Protein AF-A0A1E4RFU1-F1 (afdb_monomer_lite)

Foldseek 3Di:
DADQAAKEKEKFAQQDDDDDPDDPDPDPLCVVQPPPDDDGRDIDMFIFGPVLVVVLVVCQCVVLQFPDKDKDFPPKDWDQDPQRKIKIKTWIWIWTQHPLQKIKIWTWIKIFIAHNVRHTRYIHTHTHAIDIGHDVVSLVVLVVVCVVPPPDDPVCSVVVCCVVDSSNVCSNVSNGDPVSSSSRVVRRVVVVCVVLVVQCVVVVPPDSVVSVVVVVVVVVVVVVVVVVVVVVD

Secondary structure (DSSP, 8-state):
-EEEEEEEEEEPPPP--S---------HHHHHHSGGGPPTT---EEEEETTTHHHHHHHHHHTTTEEEEEEE-TT-EEEE-TTS-EEEEEEEEEEEEETTSEEEEEEEEEEEEE-TTS-EEEEEEEEEEEEEEE-HHHHHHHHHHHHTSTT--HHHHHHHHHHH-HHHHGGGGTT--HHHHHHHHHHHHHHHHHHHHHHHHHTT-S-HHHHHHHHHHHHHHHHHHHHHTTTT-

Radius of gyration: 22.73 Å; chains: 1; bounding box: 54×34×75 Å

InterPro domains:
  IPR060717 LIM-domain binding protein, DD and LCCD [PF01803] (1-213)

Organism: NCBI:txid984485

pLDDT: mean 81.26, std 15.2, range [37.06, 96.75]

Structure (mmCIF, N/CA/C/O backbone):
data_AF-A0A1E4RFU1-F1
#
_entry.id   AF-A0A1E4RFU1-F1
#
loop_
_atom_site.group_PDB
_atom_site.id
_atom_site.type_symbol
_atom_site.label_atom_id
_atom_site.label_alt_id
_atom_site.label_comp_id
_atom_site.label_asym_id
_atom_site.label_entity_id
_atom_site.label_seq_id
_atom_site.pdbx_PDB_ins_code
_atom_site.Cartn_x
_atom_site.Cartn_y
_atom_site.Cartn_z
_atom_site.occupancy
_atom_site.B_iso_or_equiv
_atom_site.auth_seq_id
_atom_site.auth_comp_id
_atom_site.auth_asym_id
_atom_site.auth_atom_id
_atom_site.pdbx_PDB_model_num
ATOM 1 N N . TYR A 1 1 ? -0.182 -12.133 -11.233 1.00 83.31 1 TYR A N 1
ATOM 2 C CA . TYR A 1 1 ? -0.929 -10.961 -11.737 1.00 83.31 1 TYR A CA 1
ATOM 3 C C . TYR A 1 1 ? -0.009 -9.906 -12.336 1.00 83.31 1 TYR A C 1
ATOM 5 O O . TYR A 1 1 ? -0.275 -9.462 -13.442 1.00 83.31 1 TYR A O 1
ATOM 13 N N . PHE A 1 2 ? 1.075 -9.529 -11.657 1.00 88.56 2 PHE A N 1
ATOM 14 C CA . PHE A 1 2 ? 2.089 -8.612 -12.189 1.00 88.56 2 PHE A CA 1
ATOM 15 C C . PHE A 1 2 ? 3.004 -9.275 -13.226 1.00 88.56 2 PHE A C 1
ATOM 17 O O . PHE A 1 2 ? 3.327 -10.459 -13.091 1.00 88.56 2 PHE A O 1
ATOM 24 N N . ILE A 1 3 ? 3.434 -8.519 -14.239 1.00 92.06 3 ILE A N 1
ATOM 25 C CA . ILE A 1 3 ? 4.556 -8.923 -15.100 1.00 92.06 3 ILE A CA 1
ATOM 26 C C . ILE A 1 3 ? 5.896 -8.709 -14.368 1.00 92.06 3 ILE A C 1
ATOM 28 O O . ILE A 1 3 ? 5.969 -7.873 -13.469 1.00 92.06 3 ILE A O 1
ATOM 32 N N . PRO A 1 4 ? 6.988 -9.407 -14.734 1.00 87.50 4 PRO A N 1
ATOM 33 C CA . PRO A 1 4 ? 8.280 -9.252 -14.055 1.00 87.50 4 PRO A CA 1
ATOM 34 C C . PRO A 1 4 ? 8.841 -7.825 -14.090 1.00 87.50 4 PRO A C 1
ATOM 36 O O . PRO A 1 4 ? 9.510 -7.402 -13.152 1.00 87.50 4 PRO A O 1
ATOM 39 N N . THR A 1 5 ? 8.536 -7.065 -15.137 1.00 88.56 5 THR A N 1
ATOM 40 C CA . THR A 1 5 ? 8.954 -5.668 -15.306 1.00 88.56 5 THR A CA 1
ATOM 41 C C . THR A 1 5 ? 7.960 -4.667 -14.722 1.00 88.56 5 THR A C 1
ATOM 43 O O . THR A 1 5 ? 8.117 -3.469 -14.938 1.00 88.56 5 THR A O 1
ATOM 46 N N . SER A 1 6 ? 6.933 -5.126 -13.997 1.00 91.81 6 SER A N 1
ATOM 47 C CA . SER A 1 6 ? 5.869 -4.238 -13.552 1.00 91.81 6 SER A CA 1
ATOM 48 C C . SER A 1 6 ? 6.353 -3.242 -12.513 1.00 91.81 6 SER A C 1
ATOM 50 O O . SER A 1 6 ? 7.107 -3.609 -11.601 1.00 91.81 6 SER A O 1
ATOM 52 N N . ILE A 1 7 ? 5.800 -2.039 -12.577 1.00 92.12 7 ILE A N 1
ATOM 53 C CA . ILE A 1 7 ? 6.075 -0.976 -11.617 1.00 92.12 7 ILE A CA 1
ATOM 54 C C . ILE A 1 7 ? 4.784 -0.636 -10.874 1.00 92.12 7 ILE A C 1
ATOM 56 O O . ILE A 1 7 ? 3.735 -0.419 -11.484 1.00 92.12 7 ILE A O 1
ATOM 60 N N . LEU A 1 8 ? 4.871 -0.596 -9.549 1.00 94.38 8 LEU A N 1
ATOM 61 C CA . LEU A 1 8 ? 3.816 -0.133 -8.662 1.00 94.38 8 LEU A CA 1
ATOM 62 C C . LEU A 1 8 ? 4.241 1.195 -8.047 1.00 94.38 8 LEU A C 1
ATOM 64 O O . LEU A 1 8 ? 5.224 1.256 -7.317 1.00 94.38 8 LEU A O 1
ATOM 68 N N . ARG A 1 9 ? 3.487 2.253 -8.320 1.00 94.56 9 ARG A N 1
ATOM 69 C CA . ARG A 1 9 ? 3.648 3.556 -7.680 1.00 94.56 9 ARG A CA 1
ATOM 70 C C . ARG A 1 9 ? 2.584 3.706 -6.606 1.00 94.56 9 ARG A C 1
ATOM 72 O O . ARG A 1 9 ? 1.413 3.398 -6.826 1.00 94.56 9 ARG A O 1
ATOM 79 N N . PHE A 1 10 ? 3.008 4.142 -5.430 1.00 92.88 10 PHE A N 1
ATOM 80 C CA . PHE A 1 10 ? 2.129 4.356 -4.293 1.00 92.88 10 PHE A CA 1
ATOM 81 C C . PHE A 1 10 ? 2.399 5.734 -3.706 1.00 92.88 10 PHE A C 1
ATOM 83 O O . PHE A 1 10 ? 3.498 6.004 -3.228 1.00 92.88 10 PHE A O 1
ATOM 90 N N . THR A 1 11 ? 1.394 6.599 -3.734 1.00 92.62 11 THR A N 1
ATOM 91 C CA . THR A 1 11 ? 1.451 7.928 -3.133 1.00 92.62 11 THR A CA 1
ATOM 92 C C . THR A 1 11 ? 0.623 7.940 -1.859 1.00 92.62 11 THR A C 1
ATOM 94 O O . THR A 1 11 ? -0.567 7.631 -1.894 1.00 92.62 11 THR A O 1
ATOM 97 N N . THR A 1 12 ? 1.245 8.285 -0.733 1.00 90.56 12 THR A N 1
ATOM 98 C CA . THR A 1 12 ? 0.584 8.345 0.575 1.00 90.56 12 THR A CA 1
ATOM 99 C C . THR A 1 12 ? -0.362 9.536 0.666 1.00 90.56 12 THR A C 1
ATOM 101 O O . THR A 1 12 ? -0.123 10.582 0.060 1.00 90.56 12 THR A O 1
ATOM 104 N N . ALA A 1 13 ? -1.414 9.400 1.476 1.00 86.44 13 ALA A N 1
ATOM 105 C CA . ALA A 1 13 ? -2.286 10.523 1.791 1.00 86.44 13 ALA A CA 1
ATOM 106 C C . ALA A 1 13 ? -1.493 11.626 2.525 1.00 86.44 13 ALA A C 1
ATOM 108 O O . ALA A 1 13 ? -0.538 11.318 3.243 1.00 86.44 13 ALA A O 1
ATOM 109 N N . PRO A 1 14 ? -1.861 12.906 2.370 1.00 81.19 14 PRO A N 1
ATOM 110 C CA . PRO A 1 14 ? -1.292 13.968 3.186 1.00 81.19 14 PRO A CA 1
ATOM 111 C C . PRO A 1 14 ? -1.657 13.720 4.654 1.00 81.19 14 PRO A C 1
ATOM 113 O O . PRO A 1 14 ? -2.830 13.550 4.996 1.00 81.19 14 PRO A O 1
ATOM 116 N N . SER A 1 15 ? -0.658 13.677 5.534 1.00 69.62 15 SER A N 1
ATOM 117 C CA . SER A 1 15 ? -0.893 13.512 6.966 1.00 69.62 15 SER A CA 1
ATOM 118 C C . SER A 1 15 ? -1.489 14.798 7.543 1.00 69.62 15 SER A C 1
ATOM 120 O O . SER A 1 15 ? -0.875 15.865 7.503 1.00 69.62 15 SER A O 1
ATOM 122 N N . SER A 1 16 ? -2.705 14.708 8.086 1.00 58.25 16 SER A N 1
ATOM 123 C CA . SER A 1 16 ? -3.289 15.777 8.893 1.00 58.25 16 SER A CA 1
ATOM 124 C C . SER A 1 16 ? -2.522 15.844 10.211 1.00 58.25 16 SER A C 1
ATOM 126 O O . SER A 1 16 ? -2.589 14.929 11.031 1.00 58.25 16 SER A O 1
ATOM 128 N N . SER A 1 17 ? -1.762 16.911 10.393 1.00 49.75 17 SER A N 1
ATOM 129 C CA . SER A 1 17 ? -0.974 17.211 11.581 1.00 49.75 17 SER A CA 1
ATOM 130 C C . SER A 1 17 ? -1.826 17.351 12.838 1.00 49.75 17 SER A C 1
ATOM 132 O O . SER A 1 17 ? -2.201 18.463 13.198 1.00 49.75 17 SER A O 1
ATOM 134 N N . GLN A 1 18 ? -2.083 16.252 13.543 1.00 44.88 18 GLN A N 1
ATOM 135 C CA . GLN A 1 18 ? -2.330 16.286 14.982 1.00 44.88 18 GLN A CA 1
ATOM 136 C C . GLN A 1 18 ? -1.580 15.120 15.638 1.00 44.88 18 GLN A C 1
ATOM 138 O O . GLN A 1 18 ? -1.929 13.961 15.467 1.00 44.88 18 GLN A O 1
ATOM 143 N N . GLN A 1 19 ? -0.525 15.496 16.369 1.00 44.16 19 GLN A N 1
ATOM 144 C CA . GLN A 1 19 ? 0.270 14.694 17.308 1.00 44.16 19 GLN A CA 1
ATOM 145 C C . GLN A 1 19 ? 1.238 13.665 16.698 1.00 44.16 19 GLN A C 1
ATOM 147 O O . GLN A 1 19 ? 0.997 12.464 16.653 1.00 44.16 19 GLN A O 1
ATOM 152 N N . GLN A 1 20 ? 2.430 14.158 16.344 1.00 40.94 20 GLN A N 1
ATOM 153 C CA . GLN A 1 20 ? 3.657 13.366 16.438 1.00 40.94 20 GLN A CA 1
ATOM 154 C C . GLN A 1 20 ? 3.879 13.001 17.915 1.00 40.94 20 GLN A C 1
ATOM 156 O O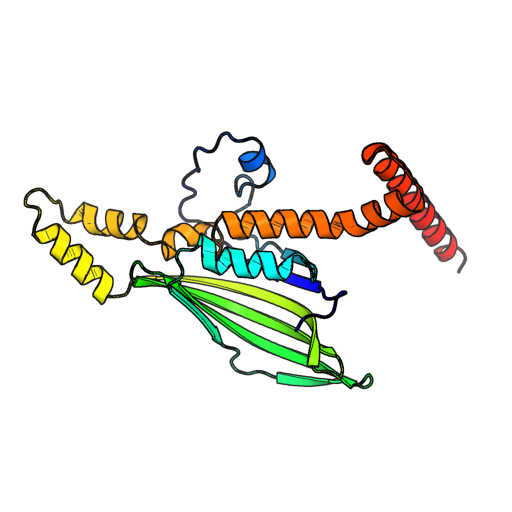 . GLN A 1 20 ? 4.444 13.785 18.672 1.00 40.94 20 GLN A O 1
ATOM 161 N N . GLN A 1 21 ? 3.444 11.819 18.345 1.00 41.16 21 GLN A N 1
ATOM 162 C CA . GLN A 1 21 ? 4.144 11.165 19.446 1.00 41.16 21 GLN A CA 1
ATOM 163 C C . GLN A 1 21 ? 5.441 10.609 18.857 1.00 41.16 21 GLN A C 1
ATOM 165 O O . GLN A 1 21 ? 5.407 9.752 17.976 1.00 41.16 21 GLN A O 1
ATOM 170 N N . GLN A 1 22 ? 6.578 11.165 19.284 1.00 37.06 22 GLN A N 1
ATOM 171 C CA . GLN A 1 22 ? 7.904 10.632 18.976 1.00 37.06 22 GLN A CA 1
ATOM 172 C C . GLN A 1 22 ? 7.954 9.153 19.385 1.00 37.06 22 GLN A C 1
ATOM 174 O O . GLN A 1 22 ? 7.821 8.861 20.578 1.00 37.06 22 GLN A O 1
ATOM 179 N N . PRO A 1 23 ? 8.188 8.210 18.456 1.00 41.56 23 PRO A N 1
ATOM 180 C CA . PRO A 1 23 ? 8.658 6.895 18.846 1.00 41.56 23 PRO A CA 1
ATOM 181 C C . PRO A 1 23 ? 10.059 7.088 19.435 1.00 41.56 23 PRO A C 1
ATOM 183 O O . PRO A 1 23 ? 10.947 7.615 18.763 1.00 41.56 23 PRO A O 1
ATOM 186 N N . LYS A 1 24 ? 10.259 6.696 20.697 1.00 40.91 24 LYS A N 1
ATOM 187 C CA . LYS A 1 24 ? 11.583 6.594 21.332 1.00 40.91 24 LYS A CA 1
ATOM 188 C C . LYS A 1 24 ? 12.343 5.386 20.769 1.00 40.91 24 LYS A C 1
ATOM 190 O O . LYS A 1 24 ? 12.664 4.466 21.510 1.00 40.91 24 LYS A O 1
ATOM 195 N N . ASP A 1 25 ? 12.583 5.366 19.464 1.00 42.75 25 ASP A N 1
ATOM 196 C CA . ASP A 1 25 ? 13.430 4.361 18.826 1.00 42.75 25 ASP A CA 1
ATOM 197 C C . ASP A 1 25 ? 14.733 5.032 18.379 1.00 42.75 25 ASP A C 1
ATOM 199 O O . ASP A 1 25 ? 14.863 5.502 17.250 1.00 42.75 25 ASP A O 1
ATOM 203 N N . ASP A 1 26 ? 15.732 5.033 19.269 1.00 42.34 26 ASP A N 1
ATOM 204 C CA . ASP A 1 26 ? 17.114 5.489 19.015 1.00 42.34 26 ASP A CA 1
ATOM 205 C C . ASP A 1 26 ? 17.904 4.528 18.097 1.00 42.34 26 ASP A C 1
ATOM 207 O O . ASP A 1 26 ? 19.134 4.556 18.023 1.00 42.34 26 ASP A O 1
ATOM 211 N N . SER A 1 27 ? 17.216 3.632 17.383 1.00 55.47 27 SER A N 1
ATOM 212 C CA . SER A 1 27 ? 17.867 2.725 16.445 1.00 55.47 27 SER A CA 1
ATOM 213 C C . SER A 1 27 ? 18.296 3.487 15.186 1.00 55.47 27 SER A C 1
ATOM 215 O O . SER A 1 27 ? 17.513 4.218 14.581 1.00 55.47 27 SER A O 1
ATOM 217 N N . PHE A 1 28 ? 19.542 3.286 14.746 1.00 47.16 28 PHE A N 1
ATOM 218 C CA . PHE A 1 28 ? 20.107 3.904 13.535 1.00 47.16 28 PHE A CA 1
ATOM 219 C C . PHE A 1 28 ? 19.200 3.727 12.298 1.00 47.16 28 PHE A C 1
ATOM 221 O O . PHE A 1 28 ? 18.994 4.656 11.521 1.00 47.16 28 PHE A O 1
ATOM 228 N N . LEU A 1 29 ? 18.566 2.556 12.160 1.00 46.72 29 LEU A N 1
ATOM 229 C CA . LEU A 1 29 ? 17.585 2.286 11.102 1.00 46.72 29 LEU A CA 1
ATOM 230 C C . LEU A 1 29 ? 16.293 3.108 11.259 1.00 46.72 29 LEU A C 1
ATOM 232 O O . LEU A 1 29 ? 15.726 3.537 10.256 1.00 46.72 29 LEU A O 1
ATOM 236 N N . GLY A 1 30 ? 15.848 3.362 12.492 1.00 46.81 30 GLY A N 1
ATOM 237 C CA . GLY A 1 30 ? 14.723 4.244 12.803 1.00 46.81 30 GLY A CA 1
ATOM 238 C C . GLY A 1 30 ? 14.991 5.710 12.459 1.00 46.81 30 GLY A C 1
ATOM 239 O O . GLY A 1 30 ? 14.070 6.405 12.053 1.00 46.81 30 GLY A O 1
ATOM 240 N N . GLN A 1 31 ? 16.239 6.182 12.512 1.00 47.53 31 GLN A N 1
ATOM 241 C CA . GLN A 1 31 ? 16.589 7.549 12.097 1.00 47.53 31 GLN A CA 1
ATOM 242 C C . GLN A 1 31 ? 16.734 7.708 10.575 1.00 47.53 31 GLN A C 1
ATOM 244 O O . GLN A 1 31 ? 16.347 8.742 10.033 1.00 47.53 31 GLN A O 1
ATOM 249 N N . CYS A 1 32 ? 17.245 6.694 9.867 1.00 41.59 32 CYS A N 1
ATOM 250 C CA . CYS A 1 32 ? 17.408 6.754 8.407 1.00 41.59 32 CYS A CA 1
ATOM 251 C C . CYS A 1 32 ? 16.089 6.573 7.636 1.00 41.59 32 CYS A C 1
ATOM 253 O O . CYS A 1 32 ? 15.912 7.161 6.571 1.00 41.59 32 CYS A O 1
ATOM 255 N N . PHE A 1 33 ? 15.173 5.758 8.168 1.00 48.78 33 PHE A N 1
ATOM 256 C CA . PHE A 1 33 ? 13.905 5.389 7.522 1.00 48.78 33 PHE A CA 1
ATOM 257 C C . PHE A 1 33 ? 12.668 5.910 8.280 1.00 48.78 33 PHE A C 1
ATOM 259 O O . PHE A 1 33 ? 11.534 5.808 7.812 1.00 48.78 33 PHE A O 1
ATOM 266 N N . GLY A 1 34 ? 12.854 6.501 9.459 1.00 46.44 34 GLY A N 1
ATOM 267 C CA . GLY A 1 34 ? 11.754 7.019 10.264 1.00 46.44 34 GLY A CA 1
ATOM 268 C C . GLY A 1 34 ? 11.062 8.230 9.653 1.00 46.44 34 GLY A C 1
ATOM 269 O O . GLY A 1 34 ? 11.637 9.039 8.924 1.00 46.44 34 GLY A O 1
ATOM 270 N N . ASN A 1 35 ? 9.804 8.402 10.046 1.00 51.31 35 ASN A N 1
ATOM 271 C CA . ASN A 1 35 ? 8.953 9.554 9.737 1.00 51.31 35 ASN A CA 1
ATOM 272 C C . ASN A 1 35 ? 9.426 10.883 10.384 1.00 51.31 35 ASN A C 1
ATOM 274 O O . ASN A 1 35 ? 8.675 11.855 10.408 1.00 51.31 35 ASN A O 1
ATOM 278 N N . ALA A 1 36 ? 10.654 10.954 10.909 1.00 45.81 36 ALA A N 1
ATOM 279 C CA . ALA A 1 36 ? 11.125 12.026 11.789 1.00 45.81 36 ALA A CA 1
ATOM 280 C C . ALA A 1 36 ? 11.354 13.392 11.104 1.00 45.81 36 ALA A C 1
ATOM 282 O O . ALA A 1 36 ? 11.485 14.389 11.801 1.00 45.81 36 ALA A O 1
ATOM 283 N N . ASN A 1 37 ? 11.362 13.471 9.766 1.00 47.28 37 ASN A N 1
ATOM 284 C CA . ASN A 1 37 ? 11.702 14.701 9.026 1.00 47.28 37 ASN A CA 1
ATOM 285 C C . ASN A 1 37 ? 10.660 15.126 7.970 1.00 47.28 37 ASN A C 1
ATOM 287 O O . ASN A 1 37 ? 11.010 15.770 6.981 1.00 47.28 37 ASN A O 1
ATOM 291 N N . ILE A 1 38 ? 9.384 14.745 8.106 1.00 55.62 38 ILE A N 1
ATOM 292 C CA . ILE A 1 38 ? 8.361 15.107 7.103 1.00 55.62 38 ILE A CA 1
ATOM 293 C C . ILE A 1 38 ? 7.651 16.403 7.503 1.00 55.62 38 ILE A C 1
ATOM 295 O O . ILE A 1 38 ? 7.057 16.441 8.583 1.00 55.62 38 ILE A O 1
ATOM 299 N N . PRO A 1 39 ? 7.630 17.434 6.636 1.00 56.88 39 PRO A N 1
ATOM 300 C CA . PRO A 1 39 ? 6.721 18.553 6.809 1.00 56.88 39 PRO A CA 1
ATOM 301 C C . PRO A 1 39 ? 5.270 18.041 6.810 1.00 56.88 39 PRO A C 1
ATOM 303 O O . PRO A 1 39 ? 4.904 17.236 5.945 1.00 56.88 39 PRO A O 1
ATOM 306 N N . PRO A 1 40 ? 4.435 18.477 7.76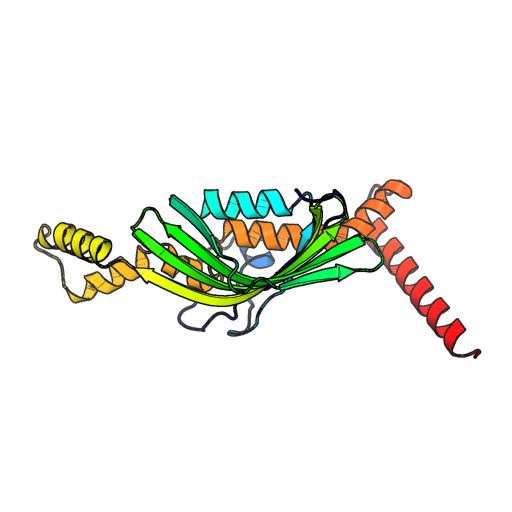1 1.00 59.62 40 PRO A N 1
ATOM 307 C CA . PRO A 1 40 ? 3.036 18.077 7.805 1.00 59.62 40 PRO A CA 1
ATOM 308 C C . PRO A 1 40 ? 2.304 18.456 6.509 1.00 59.62 40 PRO A C 1
ATOM 310 O O . PRO A 1 40 ? 2.515 19.536 5.962 1.00 59.62 40 PRO A O 1
ATOM 313 N N . GLY A 1 41 ? 1.443 17.560 6.016 1.00 64.44 41 GLY A N 1
ATOM 314 C CA . GLY A 1 41 ? 0.627 17.793 4.820 1.00 64.44 41 GLY A CA 1
ATOM 315 C C . GLY A 1 41 ? 1.274 17.450 3.471 1.00 64.44 41 GLY A C 1
ATOM 316 O O . GLY A 1 41 ? 0.632 17.648 2.442 1.00 64.44 41 GLY A O 1
ATOM 317 N N . VAL A 1 42 ? 2.496 16.906 3.437 1.00 75.00 42 VAL A N 1
ATOM 318 C CA . VAL A 1 42 ? 3.156 16.513 2.176 1.00 75.00 42 VAL A CA 1
ATOM 319 C C . VAL A 1 42 ? 2.925 15.030 1.868 1.00 75.00 42 VAL A C 1
ATOM 321 O O . VAL A 1 42 ? 3.292 14.155 2.652 1.00 75.00 42 VAL A O 1
ATOM 324 N N . SER A 1 43 ? 2.348 14.735 0.701 1.00 80.88 43 SER A N 1
ATOM 325 C CA . SER A 1 43 ? 2.230 13.372 0.163 1.00 80.88 43 SER A CA 1
ATOM 326 C C . SER A 1 43 ? 3.576 12.870 -0.366 1.00 80.88 43 SER A C 1
ATOM 328 O O . SER A 1 43 ? 4.263 13.599 -1.085 1.00 80.88 43 SER A O 1
ATOM 330 N N . ARG A 1 44 ? 3.941 11.616 -0.073 1.00 83.94 44 ARG A N 1
ATOM 331 C CA . ARG A 1 44 ? 5.153 10.973 -0.605 1.00 83.94 44 ARG A CA 1
ATOM 332 C C . ARG A 1 44 ? 4.791 9.924 -1.633 1.00 83.94 44 ARG A C 1
ATOM 334 O O . ARG A 1 44 ? 3.875 9.144 -1.399 1.00 83.94 44 ARG A O 1
ATOM 341 N N . GLN A 1 45 ? 5.537 9.888 -2.729 1.00 89.75 45 GLN A N 1
ATOM 342 C CA . GLN A 1 45 ? 5.422 8.855 -3.747 1.00 89.75 45 GLN A CA 1
ATOM 343 C C . GLN A 1 45 ? 6.563 7.852 -3.598 1.00 89.75 45 GLN A C 1
ATOM 345 O O . GLN A 1 45 ? 7.714 8.250 -3.447 1.00 89.75 45 GLN A O 1
ATOM 350 N N . PHE A 1 46 ? 6.226 6.571 -3.669 1.00 91.88 46 PHE A N 1
ATOM 351 C CA . PHE A 1 46 ? 7.155 5.452 -3.596 1.00 91.88 46 PHE A CA 1
ATOM 352 C C . PHE A 1 46 ? 7.006 4.570 -4.828 1.00 91.88 46 PHE A C 1
ATOM 354 O O . PHE A 1 46 ? 5.890 4.375 -5.321 1.00 91.88 46 PHE A O 1
ATOM 361 N N . GLU A 1 47 ? 8.116 4.009 -5.298 1.00 92.19 47 GLU A N 1
ATOM 362 C CA . GLU A 1 47 ? 8.150 3.106 -6.438 1.00 92.19 47 GLU A CA 1
ATOM 363 C C . GLU A 1 47 ? 8.601 1.694 -6.047 1.00 92.19 47 GLU A C 1
ATOM 365 O O . GLU A 1 47 ? 9.742 1.414 -5.680 1.00 92.19 47 GLU A O 1
ATOM 370 N N . LEU A 1 48 ? 7.687 0.745 -6.191 1.00 91.12 48 LEU A N 1
ATOM 371 C CA . LEU A 1 48 ? 7.911 -0.665 -5.939 1.00 91.12 48 LEU A CA 1
ATOM 372 C C . LEU A 1 48 ? 7.972 -1.436 -7.252 1.00 91.12 48 LEU A C 1
ATOM 374 O O . LEU A 1 48 ? 7.297 -1.133 -8.232 1.00 91.12 48 LEU A O 1
ATOM 378 N N . SER A 1 49 ? 8.772 -2.491 -7.246 1.00 90.56 49 SER A N 1
ATOM 379 C CA . SER A 1 49 ? 8.868 -3.421 -8.366 1.00 90.56 49 SER A CA 1
ATOM 380 C C . SER A 1 49 ? 8.009 -4.649 -8.154 1.00 90.56 49 SER A C 1
ATOM 382 O O . SER A 1 49 ? 7.580 -4.935 -7.037 1.00 90.56 49 SER A O 1
ATOM 384 N N . SER A 1 50 ? 7.828 -5.423 -9.221 1.00 88.50 50 SER A N 1
ATOM 385 C CA . SER A 1 50 ? 7.148 -6.722 -9.204 1.00 88.50 50 SER A CA 1
ATOM 386 C C . SER A 1 50 ? 7.613 -7.663 -8.078 1.00 88.50 50 SER A C 1
ATOM 388 O O . SER A 1 50 ? 6.809 -8.439 -7.564 1.00 88.50 50 SER A O 1
ATOM 390 N N . SER A 1 51 ? 8.883 -7.587 -7.658 1.00 86.12 51 SER A N 1
ATOM 391 C CA . SER A 1 51 ? 9.456 -8.432 -6.602 1.00 86.12 51 SER A CA 1
ATOM 392 C C . SER A 1 51 ? 9.247 -7.880 -5.188 1.00 86.12 51 SER A C 1
ATOM 394 O O . SER A 1 51 ? 9.145 -8.654 -4.233 1.00 86.12 51 SER A O 1
ATOM 396 N N . THR A 1 52 ? 9.160 -6.555 -5.029 1.00 88.12 52 THR A N 1
ATOM 397 C CA . THR A 1 52 ? 8.997 -5.889 -3.725 1.00 88.12 52 THR A CA 1
ATOM 398 C C . THR A 1 52 ? 7.533 -5.607 -3.388 1.00 88.12 52 THR A C 1
ATOM 400 O O . THR A 1 52 ? 7.157 -5.670 -2.218 1.00 88.12 52 THR A O 1
ATOM 403 N N . ALA A 1 53 ? 6.679 -5.389 -4.391 1.00 88.50 53 ALA A N 1
ATOM 404 C CA . ALA A 1 53 ? 5.255 -5.113 -4.211 1.00 88.50 53 ALA A CA 1
ATOM 405 C C . ALA A 1 53 ? 4.496 -6.224 -3.449 1.00 88.50 53 ALA A C 1
ATOM 407 O O . ALA A 1 53 ? 3.757 -5.893 -2.522 1.00 88.50 53 ALA A O 1
ATOM 408 N N . PRO A 1 54 ? 4.696 -7.534 -3.715 1.00 88.81 54 PRO A N 1
ATOM 409 C CA . PRO A 1 54 ? 4.037 -8.587 -2.938 1.00 88.81 54 PRO A CA 1
ATOM 410 C C . PRO A 1 54 ? 4.417 -8.563 -1.455 1.00 88.81 54 PRO A C 1
ATOM 412 O O . PRO A 1 54 ? 3.562 -8.771 -0.597 1.00 88.81 54 PRO A O 1
ATOM 415 N N . ARG A 1 55 ? 5.688 -8.266 -1.142 1.00 88.75 55 ARG A N 1
ATOM 416 C CA . ARG A 1 55 ? 6.169 -8.156 0.246 1.00 88.75 55 ARG A CA 1
ATOM 417 C C . ARG A 1 55 ? 5.531 -6.974 0.965 1.00 88.75 55 ARG A C 1
ATOM 419 O O . ARG A 1 55 ? 5.207 -7.091 2.141 1.00 88.75 55 ARG A O 1
ATOM 426 N N . PHE A 1 56 ? 5.328 -5.868 0.255 1.00 89.56 56 PHE A N 1
ATOM 427 C CA . PHE A 1 56 ? 4.599 -4.715 0.771 1.00 89.56 56 PHE A CA 1
ATOM 428 C C . PHE A 1 56 ? 3.136 -5.058 1.090 1.00 89.56 56 PHE A C 1
ATOM 430 O O . PHE A 1 56 ? 2.681 -4.820 2.203 1.00 89.56 56 PHE A O 1
ATOM 437 N N . PHE A 1 57 ? 2.400 -5.689 0.172 1.00 88.12 57 PHE A N 1
ATOM 438 C CA . PHE A 1 57 ? 1.012 -6.076 0.459 1.00 88.12 57 PHE A CA 1
ATOM 439 C C . PHE A 1 57 ? 0.910 -7.076 1.612 1.00 88.12 57 PHE A C 1
ATOM 441 O O . PHE A 1 57 ? 0.026 -6.960 2.461 1.00 88.12 57 PHE A O 1
ATOM 448 N N . LEU A 1 58 ? 1.838 -8.031 1.671 1.00 88.75 58 LEU A N 1
ATOM 449 C CA . LEU A 1 58 ? 1.902 -8.994 2.761 1.00 88.75 58 LEU A CA 1
ATOM 450 C C . LEU A 1 58 ? 2.162 -8.307 4.107 1.00 88.75 58 LEU A C 1
ATOM 452 O O . LEU A 1 58 ? 1.501 -8.636 5.091 1.00 88.75 58 LEU A O 1
ATOM 456 N N . SER A 1 59 ? 3.081 -7.339 4.162 1.00 87.75 59 SER A N 1
ATOM 457 C CA . SER A 1 59 ? 3.364 -6.611 5.400 1.00 87.75 59 SER A CA 1
ATOM 458 C C . SER A 1 59 ? 2.164 -5.781 5.857 1.00 87.75 59 SER A C 1
ATOM 460 O O . SER A 1 59 ? 1.893 -5.753 7.053 1.00 87.75 59 SER A O 1
ATOM 462 N N . CYS A 1 60 ? 1.395 -5.184 4.936 1.00 85.38 60 CYS A N 1
ATOM 463 C CA . CYS A 1 60 ? 0.158 -4.465 5.270 1.00 85.38 60 CYS A CA 1
ATOM 464 C C . CYS A 1 60 ? -0.864 -5.349 5.999 1.00 85.38 60 CYS A C 1
ATOM 466 O O . CYS A 1 60 ? -1.544 -4.878 6.906 1.00 85.38 60 CYS A O 1
ATOM 468 N N . VAL A 1 61 ? -0.957 -6.632 5.634 1.00 84.50 61 VAL A N 1
ATOM 469 C CA . VAL A 1 61 ? -1.887 -7.575 6.275 1.00 84.50 61 VAL A CA 1
ATOM 470 C C . VAL A 1 61 ? -1.310 -8.134 7.577 1.00 84.50 61 VAL A C 1
ATOM 472 O O . VAL A 1 61 ? -1.997 -8.141 8.597 1.00 84.50 61 VAL A O 1
ATOM 475 N N . LEU A 1 62 ? -0.051 -8.585 7.563 1.00 83.88 62 LEU A N 1
ATOM 476 C CA . LEU A 1 62 ? 0.563 -9.261 8.711 1.00 83.88 62 LEU A CA 1
ATOM 477 C C . LEU A 1 62 ? 0.894 -8.310 9.862 1.00 83.88 62 LEU A C 1
ATOM 479 O O . LEU A 1 62 ? 0.659 -8.651 11.019 1.00 83.88 62 LEU A O 1
ATOM 483 N N . ALA A 1 63 ? 1.449 -7.134 9.566 1.00 73.06 63 ALA A N 1
ATOM 484 C CA . ALA A 1 63 ? 1.918 -6.217 10.600 1.00 73.06 63 ALA A CA 1
ATOM 485 C C . ALA A 1 63 ? 0.778 -5.409 11.230 1.00 73.06 63 ALA A C 1
ATOM 487 O O . ALA A 1 63 ? 0.871 -5.006 12.384 1.00 73.06 63 ALA A O 1
ATOM 488 N N . GLY A 1 64 ? -0.303 -5.178 10.483 1.00 67.56 64 GLY A N 1
ATOM 489 C CA . GLY A 1 64 ? -1.379 -4.287 10.899 1.00 67.56 64 GLY A CA 1
ATOM 490 C C . GLY A 1 64 ? -2.440 -4.9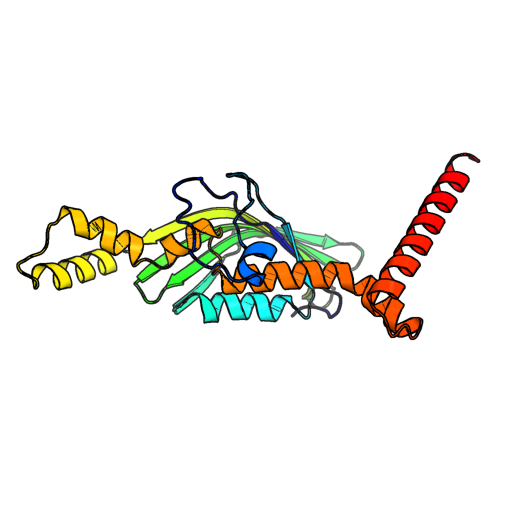10 11.800 1.00 67.56 64 GLY A C 1
ATOM 491 O O . GLY A 1 64 ? -3.440 -4.253 12.004 1.00 67.56 64 GLY A O 1
ATOM 492 N N . ASN A 1 65 ? -2.308 -6.154 12.282 1.00 83.19 65 ASN A N 1
ATOM 493 C CA . ASN A 1 65 ? -3.383 -6.845 13.022 1.00 83.19 65 ASN A CA 1
ATOM 494 C C . ASN A 1 65 ? -4.752 -6.792 12.295 1.00 83.19 65 ASN A C 1
ATOM 496 O O . ASN A 1 65 ? -5.825 -6.699 12.899 1.00 83.19 65 ASN A O 1
ATOM 500 N N . VAL A 1 66 ? -4.703 -6.830 10.962 1.00 89.19 66 VAL A N 1
ATOM 501 C CA . VAL A 1 66 ? -5.864 -6.662 10.090 1.00 89.19 66 VAL A CA 1
ATOM 502 C C . VAL A 1 66 ? -6.646 -7.973 10.062 1.00 89.19 66 VAL A C 1
ATOM 504 O O . VAL A 1 66 ? -6.111 -9.021 9.710 1.00 89.19 66 VAL A O 1
ATOM 507 N N . ALA A 1 67 ? -7.925 -7.923 10.425 1.00 89.69 67 ALA A N 1
ATOM 508 C CA . ALA A 1 67 ? -8.844 -9.051 10.317 1.00 89.69 67 ALA A CA 1
ATOM 509 C C . ALA A 1 67 ? -9.366 -9.216 8.884 1.00 89.69 67 ALA A C 1
ATOM 511 O O . ALA A 1 67 ? -9.508 -10.333 8.390 1.00 89.69 67 ALA A O 1
ATOM 512 N N . LYS A 1 68 ? -9.661 -8.098 8.209 1.00 91.00 68 LYS A N 1
ATOM 513 C CA . LYS A 1 68 ? -10.210 -8.095 6.849 1.00 91.00 68 LYS A CA 1
ATOM 514 C C . LYS A 1 68 ? -9.758 -6.864 6.076 1.00 91.00 68 LYS A C 1
ATOM 516 O O . LYS A 1 68 ? -9.980 -5.737 6.517 1.00 91.00 68 LYS A O 1
ATOM 521 N N . PHE A 1 69 ? -9.203 -7.089 4.891 1.00 90.75 69 PHE A N 1
ATOM 522 C CA . PHE A 1 69 ? -8.846 -6.047 3.932 1.00 90.75 69 PHE A CA 1
ATOM 523 C C . PHE A 1 69 ? -9.788 -6.111 2.728 1.00 90.75 69 PHE A C 1
ATOM 525 O O . PHE A 1 69 ? -9.915 -7.163 2.106 1.00 90.75 69 PHE A O 1
ATOM 532 N N . ASN A 1 70 ? -10.452 -5.000 2.406 1.00 93.31 70 ASN A N 1
ATOM 533 C CA . ASN A 1 70 ? -11.291 -4.878 1.215 1.00 93.31 70 ASN A CA 1
ATOM 534 C C . ASN A 1 70 ? -10.768 -3.772 0.305 1.00 93.31 70 ASN A C 1
ATOM 536 O O . ASN A 1 70 ? -10.333 -2.719 0.774 1.00 93.31 70 ASN A O 1
ATOM 540 N N . VAL A 1 71 ? -10.888 -4.002 -1.000 1.00 93.06 71 VAL A N 1
ATOM 541 C CA . VAL A 1 71 ? -10.605 -3.014 -2.039 1.00 93.06 71 VAL A CA 1
ATOM 542 C C . VAL A 1 71 ? -11.877 -2.810 -2.845 1.00 93.06 71 VAL A C 1
ATOM 544 O O . VAL A 1 71 ? -12.436 -3.772 -3.367 1.00 93.06 71 VAL A O 1
ATOM 547 N N . SER A 1 72 ? -12.331 -1.566 -2.954 1.00 95.19 72 SER A N 1
ATOM 548 C CA . SER A 1 72 ? -13.447 -1.184 -3.818 1.00 95.19 72 SER A CA 1
ATOM 549 C C . SER A 1 72 ? -12.970 -0.209 -4.887 1.00 95.19 72 SER A C 1
ATOM 551 O O . SER A 1 72 ? -12.226 0.729 -4.591 1.00 95.19 72 SER A O 1
ATOM 553 N N . LEU A 1 73 ? -13.401 -0.439 -6.128 1.00 94.94 73 LEU A N 1
ATOM 554 C CA . LEU A 1 73 ? -13.044 0.352 -7.308 1.00 94.94 73 LEU A CA 1
ATOM 555 C C . LEU A 1 73 ? -14.302 0.979 -7.939 1.00 94.94 73 LEU A C 1
ATOM 557 O O . LEU A 1 73 ? -14.773 0.510 -8.978 1.00 94.94 73 LEU A O 1
ATOM 561 N N . PRO A 1 74 ? -14.912 1.996 -7.301 1.00 94.88 74 PRO A N 1
ATOM 562 C CA . PRO A 1 74 ? -16.135 2.597 -7.815 1.00 94.88 74 PRO A CA 1
ATOM 563 C C . PRO A 1 74 ? -15.876 3.480 -9.040 1.00 94.88 74 PRO A C 1
ATOM 565 O O . PRO A 1 74 ? -14.933 4.275 -9.076 1.00 94.88 74 PRO A O 1
ATOM 568 N N . GLY A 1 75 ? -16.789 3.409 -10.012 1.00 92.12 75 GLY A N 1
ATOM 569 C CA . GLY A 1 75 ? -16.749 4.258 -11.205 1.00 92.12 75 GLY A CA 1
ATOM 570 C C . GLY A 1 75 ? -15.575 3.944 -12.133 1.00 92.12 75 GLY A C 1
ATOM 571 O O . GLY A 1 75 ? -15.000 4.863 -12.716 1.00 92.12 75 GLY A O 1
ATOM 572 N N . LEU A 1 76 ? -15.216 2.663 -12.238 1.00 94.62 76 LEU A N 1
ATOM 573 C CA . LEU A 1 76 ? -14.152 2.178 -13.105 1.00 94.62 76 LEU A CA 1
ATOM 574 C C . LEU A 1 76 ? -14.428 2.563 -14.562 1.00 94.62 76 LEU A C 1
ATOM 576 O O . LEU A 1 76 ? -15.466 2.222 -15.129 1.00 94.62 76 LEU A O 1
ATOM 580 N N . LYS A 1 77 ? -13.472 3.261 -15.170 1.00 96.12 77 LYS A N 1
ATOM 581 C CA . LYS A 1 77 ? -13.441 3.560 -16.602 1.00 96.12 77 LYS A CA 1
ATOM 582 C C . LYS A 1 77 ? -12.260 2.831 -17.214 1.00 96.12 77 LYS A C 1
ATOM 584 O O . LYS A 1 77 ? -11.175 2.839 -16.636 1.00 96.12 77 LYS A O 1
ATOM 589 N N . PHE A 1 78 ? -12.462 2.229 -18.377 1.00 95.31 78 PHE A N 1
ATOM 590 C CA . PHE A 1 78 ? -11.391 1.581 -19.119 1.00 95.31 78 PHE A CA 1
ATOM 591 C C . PHE A 1 78 ? -11.354 2.066 -20.565 1.00 95.31 78 PHE A C 1
ATOM 593 O O . PHE A 1 78 ? -12.374 2.461 -21.129 1.00 95.31 78 PHE A O 1
ATOM 600 N N . GLN A 1 79 ? -10.164 2.033 -21.150 1.00 96.31 79 GLN A N 1
ATOM 601 C CA . GLN A 1 79 ? -9.909 2.336 -22.546 1.00 96.31 79 GLN A CA 1
ATOM 602 C C . GLN A 1 79 ? -8.934 1.299 -23.095 1.00 96.31 79 GLN A C 1
ATOM 604 O O . GLN A 1 79 ? -7.869 1.075 -22.521 1.00 96.31 79 GLN A O 1
ATOM 609 N N . VAL A 1 80 ? -9.302 0.680 -24.213 1.00 96.00 80 VAL A N 1
ATOM 610 C CA . VAL A 1 80 ? -8.404 -0.201 -24.963 1.00 96.00 80 VAL A CA 1
ATOM 611 C C . VAL A 1 80 ? -7.595 0.659 -25.929 1.00 96.00 80 VAL A C 1
ATOM 613 O O . VAL A 1 80 ? -8.153 1.479 -26.658 1.00 96.00 80 VAL A O 1
ATOM 616 N N . MET A 1 81 ? -6.277 0.510 -25.894 1.00 94.06 81 MET A N 1
ATOM 617 C CA . MET A 1 81 ? -5.337 1.235 -26.741 1.00 94.06 81 MET A CA 1
ATOM 618 C C . MET A 1 81 ? -5.054 0.484 -28.052 1.00 94.06 81 MET A C 1
ATOM 620 O O . MET A 1 81 ? -5.360 -0.697 -28.198 1.00 94.06 81 MET A O 1
ATOM 624 N N . ASN A 1 82 ? -4.423 1.169 -29.010 1.00 93.06 82 ASN A N 1
ATOM 625 C CA . ASN A 1 82 ? -4.030 0.605 -30.310 1.00 93.06 82 ASN A CA 1
ATOM 626 C C . ASN A 1 82 ? -3.017 -0.552 -30.215 1.00 93.06 82 ASN A C 1
ATOM 628 O O . ASN A 1 82 ? -2.945 -1.376 -31.117 1.00 93.06 82 ASN A O 1
ATOM 632 N N . ASN A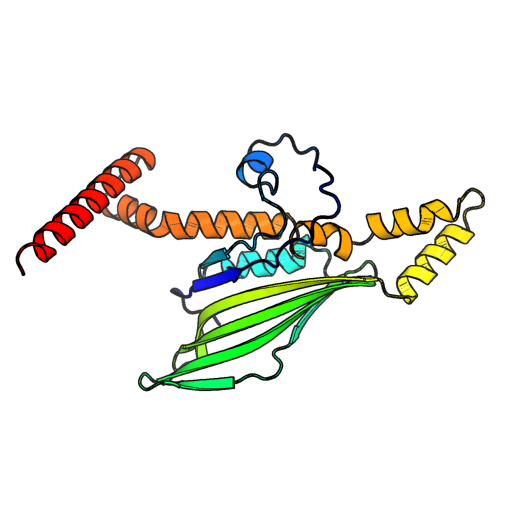 1 83 ? -2.244 -0.612 -29.133 1.00 92.31 83 ASN A N 1
ATOM 633 C CA . ASN A 1 83 ? -1.301 -1.686 -28.823 1.00 92.31 83 ASN A CA 1
ATOM 634 C C . ASN A 1 83 ? -1.951 -2.849 -28.046 1.00 92.31 83 ASN A C 1
ATOM 636 O O . ASN A 1 83 ? -1.239 -3.628 -27.417 1.00 92.31 83 ASN A O 1
ATOM 640 N N . GLU A 1 84 ? -3.286 -2.925 -28.026 1.00 91.94 84 GLU A N 1
ATOM 641 C CA . GLU A 1 84 ? -4.069 -3.943 -27.309 1.00 91.94 84 GLU A CA 1
ATOM 642 C C . GLU A 1 84 ? -3.874 -3.918 -25.777 1.00 91.94 84 GLU A C 1
ATOM 644 O O . GLU A 1 84 ? -4.328 -4.822 -25.074 1.00 91.94 84 GLU A O 1
ATOM 649 N N . SER A 1 85 ? -3.230 -2.873 -25.237 1.00 94.56 85 SER A N 1
ATOM 650 C CA . SER A 1 85 ? -3.169 -2.634 -23.794 1.00 94.56 85 SER A CA 1
ATOM 651 C C . SER A 1 85 ? -4.465 -2.003 -23.291 1.00 94.56 85 SER A C 1
ATOM 653 O O . SER A 1 85 ? -5.188 -1.319 -24.020 1.00 94.56 85 SER A O 1
ATOM 655 N N . ILE A 1 86 ? -4.774 -2.255 -22.027 1.00 96.38 86 ILE A N 1
ATOM 656 C CA . ILE A 1 86 ? -6.000 -1.806 -21.383 1.00 96.38 86 ILE A CA 1
A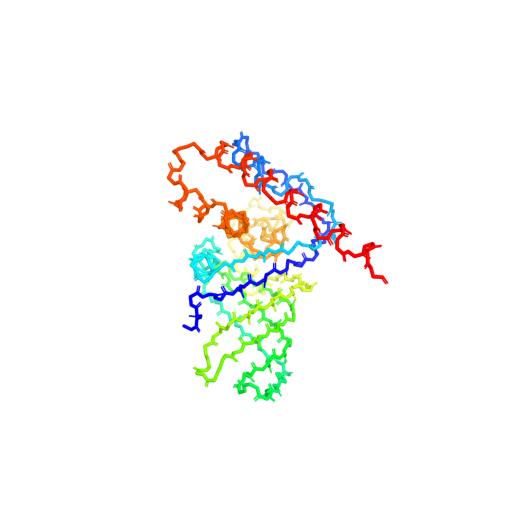TOM 657 C C . ILE A 1 86 ? -5.605 -0.829 -20.288 1.00 96.38 86 ILE A C 1
ATOM 659 O O . ILE A 1 86 ? -4.997 -1.209 -19.285 1.00 96.38 86 ILE A O 1
ATOM 663 N N . PHE A 1 87 ? -5.967 0.434 -20.476 1.00 96.69 87 PHE A N 1
ATOM 664 C CA . PHE A 1 87 ? -5.823 1.457 -19.457 1.00 96.69 87 PHE A CA 1
ATOM 665 C C . PHE A 1 87 ? -7.100 1.528 -18.626 1.00 96.69 87 PHE A C 1
ATOM 667 O O . PHE A 1 87 ? -8.195 1.656 -19.167 1.00 96.69 87 PHE A O 1
ATOM 674 N N . ILE A 1 88 ? -6.968 1.461 -17.308 1.00 96.56 88 ILE A N 1
ATOM 675 C CA . ILE A 1 88 ? -8.065 1.538 -16.350 1.00 96.56 88 ILE A CA 1
ATOM 676 C C . ILE A 1 88 ? -7.798 2.686 -15.387 1.00 96.56 88 ILE A C 1
ATOM 678 O O . ILE A 1 88 ? -6.715 2.801 -14.819 1.00 96.56 88 ILE A O 1
ATOM 682 N N . ALA A 1 89 ? -8.812 3.512 -15.159 1.00 96.31 89 ALA A N 1
ATOM 683 C CA . ALA A 1 89 ? -8.800 4.548 -14.141 1.00 96.31 89 ALA A CA 1
ATOM 684 C C . ALA A 1 89 ? -10.047 4.421 -13.268 1.00 96.31 89 ALA A C 1
ATOM 686 O O . ALA A 1 89 ? -11.166 4.290 -13.767 1.00 96.31 89 ALA A O 1
ATOM 687 N N . SER A 1 90 ? -9.860 4.468 -11.954 1.00 96.75 90 SER A N 1
ATOM 688 C CA . SER A 1 90 ? -10.954 4.359 -10.993 1.00 96.75 90 SER A CA 1
ATOM 689 C C . SER A 1 90 ? -10.655 5.173 -9.743 1.00 96.75 90 SER A C 1
ATOM 691 O O . SER A 1 90 ? -9.499 5.451 -9.417 1.00 96.75 90 SER A O 1
ATOM 693 N N . LYS A 1 91 ? -11.706 5.519 -9.001 1.00 96.38 91 LYS A N 1
ATOM 694 C CA . LYS A 1 91 ? -11.541 5.804 -7.575 1.00 96.38 91 LYS A CA 1
ATOM 695 C C . LYS A 1 91 ? -11.219 4.492 -6.861 1.00 96.38 91 LYS A C 1
ATOM 697 O O . LYS A 1 91 ? -11.646 3.431 -7.314 1.00 96.38 91 LYS A O 1
ATOM 702 N N . THR A 1 92 ? -10.500 4.575 -5.753 1.00 95.31 92 THR A N 1
ATOM 703 C CA . THR A 1 92 ? -10.132 3.419 -4.934 1.00 95.31 92 THR A CA 1
ATOM 704 C C . THR A 1 92 ? -10.460 3.693 -3.489 1.00 95.31 92 THR A C 1
ATOM 706 O O . THR A 1 92 ? -10.152 4.764 -2.970 1.00 95.31 92 THR A O 1
ATOM 709 N N . ILE A 1 93 ? -11.066 2.707 -2.845 1.00 95.81 93 ILE A N 1
ATOM 710 C CA . ILE A 1 93 ? -11.342 2.722 -1.417 1.00 95.81 93 ILE A CA 1
ATOM 711 C C . ILE A 1 93 ? -10.704 1.470 -0.830 1.00 95.81 93 ILE A C 1
ATOM 713 O O . ILE A 1 93 ? -11.100 0.350 -1.161 1.00 95.81 93 ILE A O 1
ATOM 717 N N . PHE A 1 94 ? -9.698 1.668 0.016 1.00 93.44 94 PHE A N 1
ATOM 718 C CA . PHE A 1 94 ? -9.116 0.610 0.831 1.00 93.44 94 PHE A CA 1
ATOM 719 C C . PHE A 1 94 ? -9.765 0.635 2.205 1.00 93.44 94 PHE A C 1
ATOM 721 O O . PHE A 1 94 ? -9.753 1.669 2.869 1.00 93.44 94 PHE A O 1
ATOM 728 N N . THR A 1 95 ? -10.294 -0.501 2.645 1.00 94.12 95 THR A N 1
ATOM 729 C CA . THR A 1 95 ? -10.901 -0.632 3.971 1.00 94.12 95 THR A CA 1
ATOM 730 C C . THR A 1 95 ? -10.182 -1.717 4.755 1.00 94.12 95 THR A C 1
ATOM 732 O O . THR A 1 95 ? -10.241 -2.897 4.397 1.00 94.12 95 THR A O 1
ATOM 735 N N . PHE A 1 96 ? -9.529 -1.314 5.840 1.00 92.38 96 PHE A N 1
ATOM 736 C CA . PHE A 1 96 ? -8.893 -2.196 6.810 1.00 92.38 96 PHE A CA 1
ATOM 737 C C . PHE A 1 96 ? -9.807 -2.332 8.020 1.00 92.38 96 PHE A C 1
ATOM 739 O O . PHE A 1 96 ? -10.112 -1.342 8.678 1.00 92.38 96 PHE A O 1
ATOM 746 N N . ASN A 1 97 ? -10.232 -3.557 8.310 1.00 92.31 97 ASN A N 1
ATOM 747 C CA . ASN A 1 97 ? -10.949 -3.890 9.535 1.00 92.31 97 ASN A CA 1
ATOM 748 C C . ASN A 1 97 ? -9.957 -4.582 10.456 1.00 92.31 97 ASN A C 1
ATOM 750 O O . ASN A 1 97 ? -9.393 -5.618 10.085 1.00 92.31 97 ASN A O 1
ATOM 754 N N . TYR A 1 98 ? -9.731 -4.003 11.622 1.00 92.00 98 TYR A N 1
ATOM 755 C CA . TYR A 1 98 ? -8.770 -4.484 12.603 1.00 92.00 98 TYR A CA 1
ATOM 756 C C . TYR A 1 98 ? -9.447 -5.412 13.615 1.00 92.00 98 TYR A C 1
ATOM 758 O O . TYR A 1 98 ? -10.670 -5.406 13.768 1.00 92.00 98 TYR A O 1
ATOM 766 N N . LYS A 1 99 ? -8.662 -6.249 14.304 1.00 89.31 99 LYS A N 1
ATOM 767 C CA . LYS A 1 99 ? -9.210 -7.184 15.309 1.00 89.31 99 LYS A CA 1
ATOM 768 C C . LYS A 1 99 ? -9.718 -6.494 16.577 1.00 89.31 99 LYS A C 1
ATOM 770 O O . LYS A 1 99 ? -10.505 -7.091 17.303 1.00 89.31 99 LYS A O 1
ATOM 775 N N . ASP A 1 100 ? -9.289 -5.263 16.838 1.00 87.06 100 ASP A N 1
ATOM 776 C CA . ASP A 1 100 ? -9.820 -4.413 17.912 1.00 87.06 100 ASP A CA 1
ATOM 777 C C . ASP A 1 100 ? -11.228 -3.855 17.587 1.00 87.06 100 ASP A C 1
ATOM 779 O O . ASP A 1 100 ? -11.894 -3.287 18.450 1.00 87.06 100 ASP A O 1
ATOM 783 N N . GLY A 1 101 ? -11.712 -4.047 16.353 1.00 87.06 101 GLY A N 1
ATOM 784 C CA . GLY A 1 101 ? -12.989 -3.535 15.854 1.00 87.06 101 GLY A CA 1
ATOM 785 C C . GLY A 1 101 ? -12.951 -2.058 15.441 1.00 87.06 101 GLY A C 1
ATOM 786 O O . GLY A 1 101 ? -13.995 -1.457 15.166 1.00 87.06 101 GLY A O 1
ATOM 787 N N . SER A 1 102 ? -11.752 -1.477 15.353 1.00 91.44 102 SER A N 1
ATOM 788 C CA . SER A 1 102 ? -11.514 -0.234 14.632 1.00 91.44 102 SER A CA 1
ATOM 789 C C . SER A 1 102 ? -11.457 -0.488 13.120 1.00 91.44 102 SER A C 1
ATOM 791 O O . SER A 1 102 ? -11.183 -1.594 12.645 1.00 91.44 102 SER A O 1
ATOM 793 N N . THR A 1 103 ? -11.769 0.538 12.334 1.00 92.50 103 THR A N 1
ATOM 794 C CA . THR A 1 103 ? -11.789 0.474 10.871 1.00 92.50 103 THR A CA 1
ATOM 795 C C . THR A 1 103 ? -11.077 1.683 10.293 1.00 92.50 103 THR A C 1
ATOM 797 O O . THR A 1 103 ? -11.390 2.821 10.640 1.00 92.50 103 THR A O 1
ATOM 800 N N . ALA A 1 104 ? -10.147 1.443 9.375 1.00 92.69 104 ALA A N 1
ATOM 801 C CA . ALA A 1 104 ? -9.502 2.491 8.600 1.00 92.69 104 ALA A CA 1
ATOM 802 C C . ALA A 1 104 ? -9.966 2.463 7.149 1.00 92.69 104 ALA A C 1
ATOM 804 O O . ALA A 1 104 ? -9.974 1.412 6.506 1.00 92.69 104 ALA A O 1
ATOM 805 N N . THR A 1 105 ? -10.297 3.638 6.627 1.00 94.06 105 THR A N 1
ATOM 806 C CA . THR A 1 105 ? -10.663 3.842 5.230 1.00 94.06 105 THR A CA 1
ATOM 807 C C . THR A 1 105 ? -9.675 4.792 4.574 1.00 94.06 105 THR A C 1
ATOM 809 O O . THR A 1 105 ? -9.474 5.915 5.036 1.00 94.06 105 THR A O 1
ATOM 812 N N . ILE A 1 106 ? -9.067 4.344 3.478 1.00 93.38 106 ILE A N 1
ATOM 813 C CA . ILE A 1 106 ? -8.182 5.153 2.644 1.00 93.38 106 ILE A CA 1
ATOM 814 C C . ILE A 1 106 ? -8.875 5.384 1.312 1.00 93.38 106 ILE A C 1
ATOM 816 O O . ILE A 1 106 ? -9.146 4.434 0.576 1.00 93.38 106 ILE A O 1
ATOM 820 N N . ASN A 1 107 ? -9.142 6.645 0.994 1.00 94.62 107 ASN A N 1
ATOM 821 C CA . ASN A 1 107 ? -9.703 7.030 -0.293 1.00 94.62 107 ASN A CA 1
ATOM 822 C C . ASN A 1 107 ? -8.581 7.473 -1.221 1.00 94.62 107 ASN A C 1
ATOM 824 O O . ASN A 1 107 ? -7.666 8.182 -0.803 1.00 94.62 107 ASN A O 1
ATOM 828 N N . GLY A 1 108 ? -8.661 7.096 -2.489 1.00 94.75 108 GLY A N 1
ATOM 829 C CA . GLY A 1 108 ? -7.653 7.434 -3.477 1.00 94.75 108 GLY A CA 1
ATOM 830 C C . GLY A 1 108 ? -8.132 7.300 -4.912 1.00 94.75 108 GLY A C 1
ATOM 831 O O . GLY A 1 108 ? -9.310 7.072 -5.193 1.00 94.75 108 GLY A O 1
ATOM 832 N N . LEU A 1 109 ? -7.184 7.444 -5.825 1.00 95.75 109 LEU A N 1
ATOM 833 C CA . LEU A 1 109 ? -7.337 7.179 -7.248 1.00 95.75 109 LEU A CA 1
ATOM 834 C C . LEU A 1 109 ? -6.384 6.051 -7.626 1.00 95.75 109 LEU A C 1
ATOM 836 O O . LEU A 1 109 ? -5.259 6.014 -7.135 1.00 95.75 109 LEU A O 1
ATOM 840 N N . VAL A 1 110 ? -6.814 5.155 -8.505 1.00 96.25 110 VAL A N 1
ATOM 841 C CA . VAL A 1 110 ? -5.927 4.182 -9.137 1.00 96.25 110 VAL A CA 1
ATOM 842 C C . VAL A 1 110 ? -5.928 4.384 -10.637 1.00 96.25 110 VAL A C 1
ATOM 844 O O . VAL A 1 110 ? -6.976 4.581 -11.260 1.00 96.25 110 VAL A O 1
ATOM 847 N N . LYS A 1 111 ? -4.737 4.307 -11.211 1.00 96.44 111 LYS A N 1
ATOM 848 C CA . LYS A 1 111 ? -4.525 4.107 -12.636 1.00 96.44 111 LYS A CA 1
ATOM 849 C C . LYS A 1 111 ? -3.813 2.778 -12.811 1.00 96.44 111 LYS A C 1
ATOM 851 O O . LYS A 1 111 ? -2.917 2.442 -12.043 1.00 96.44 111 LYS A O 1
ATOM 856 N N . LEU A 1 112 ? -4.241 2.012 -13.794 1.00 95.31 112 LEU A N 1
ATOM 857 C CA . LEU A 1 112 ? -3.765 0.666 -14.040 1.00 95.31 112 LEU A CA 1
ATOM 858 C C . LEU A 1 112 ? -3.584 0.498 -15.544 1.00 95.31 112 LEU A C 1
ATOM 860 O O . LEU A 1 112 ? -4.490 0.789 -16.316 1.00 95.31 112 LEU A O 1
ATOM 864 N N . LEU A 1 113 ? -2.419 0.021 -15.948 1.00 96.19 113 LEU A N 1
ATOM 865 C CA . LEU A 1 113 ? -2.137 -0.409 -17.304 1.00 96.19 113 LEU A CA 1
ATOM 866 C C . LEU A 1 113 ? -1.975 -1.924 -17.293 1.00 96.19 113 LEU A C 1
ATOM 868 O O . LEU A 1 113 ? -1.154 -2.470 -16.548 1.00 96.19 113 LEU A O 1
ATOM 872 N N . MET A 1 114 ? -2.773 -2.593 -18.113 1.00 95.56 114 MET A N 1
ATOM 873 C CA . MET A 1 114 ? -2.689 -4.027 -18.330 1.00 95.56 114 MET A CA 1
ATOM 874 C C . MET A 1 114 ? -2.290 -4.329 -19.763 1.00 95.56 114 MET A C 1
ATOM 876 O O . MET A 1 114 ? -2.699 -3.637 -20.694 1.00 95.56 114 MET A O 1
ATOM 880 N N . ASN A 1 115 ? -1.522 -5.396 -19.936 1.00 94.00 115 ASN A N 1
ATOM 881 C CA . ASN A 1 115 ? -1.234 -5.921 -21.260 1.00 94.00 115 ASN A CA 1
ATOM 882 C C . ASN A 1 115 ? -2.449 -6.687 -21.825 1.00 94.00 115 ASN A C 1
ATOM 884 O O . ASN A 1 115 ? -3.452 -6.902 -21.139 1.00 94.00 115 ASN A O 1
ATOM 888 N N . ARG A 1 116 ? -2.323 -7.169 -23.065 1.00 92.00 116 ARG A N 1
ATOM 889 C CA . ARG A 1 116 ? -3.336 -7.998 -23.738 1.00 92.00 116 ARG A CA 1
ATOM 890 C C . ARG A 1 116 ? -3.750 -9.253 -22.961 1.00 92.00 116 ARG A C 1
ATOM 892 O O . ARG A 1 116 ? -4.858 -9.747 -23.119 1.00 92.00 116 ARG A O 1
ATOM 899 N N . GLU A 1 117 ? -2.858 -9.778 -22.128 1.00 92.88 117 GLU A N 1
ATOM 900 C CA . GLU A 1 117 ? -3.101 -10.958 -21.292 1.00 92.88 117 GLU A CA 1
ATOM 901 C C . GLU A 1 117 ? -3.694 -10.604 -19.916 1.00 92.88 117 GLU A C 1
ATOM 903 O O . GLU A 1 117 ? -3.669 -11.432 -19.006 1.00 92.88 117 GLU A O 1
ATOM 908 N N . PHE A 1 118 ? -4.182 -9.373 -19.726 1.00 91.94 118 PHE A N 1
ATOM 909 C CA . PHE A 1 118 ? -4.693 -8.862 -18.447 1.00 91.94 118 PHE A CA 1
ATOM 910 C C . PHE A 1 118 ? -3.674 -8.912 -17.297 1.00 91.94 118 PHE A C 1
ATOM 912 O O . PHE A 1 118 ? -4.034 -8.906 -16.117 1.00 91.94 118 PHE A O 1
ATOM 919 N N . ARG A 1 119 ? -2.377 -8.957 -17.612 1.00 93.56 119 ARG A N 1
ATOM 920 C CA . ARG A 1 119 ? -1.315 -8.843 -16.613 1.00 93.56 119 ARG A CA 1
ATOM 921 C C . ARG A 1 119 ? -1.036 -7.377 -16.338 1.00 93.56 119 ARG A C 1
ATOM 923 O O . ARG A 1 119 ? -0.981 -6.561 -17.254 1.00 93.56 119 ARG A O 1
ATOM 930 N N . ILE A 1 120 ? -0.814 -7.066 -15.067 1.00 94.00 120 ILE A N 1
ATOM 931 C CA . ILE A 1 120 ? -0.528 -5.710 -14.607 1.00 94.00 120 ILE A CA 1
ATOM 932 C C . ILE A 1 120 ? 0.886 -5.333 -15.044 1.00 94.00 120 ILE A C 1
ATOM 934 O O . ILE A 1 120 ? 1.857 -5.943 -14.588 1.00 94.00 120 ILE A O 1
ATOM 938 N N . GLU A 1 121 ? 0.980 -4.331 -15.910 1.00 94.50 121 GLU A N 1
ATOM 939 C CA . GLU A 1 121 ? 2.231 -3.735 -16.377 1.00 94.50 121 GLU A CA 1
ATOM 940 C C . GLU A 1 121 ? 2.624 -2.549 -15.503 1.00 94.50 121 GLU A C 1
ATOM 942 O O . GLU A 1 121 ? 3.758 -2.446 -15.041 1.00 94.50 121 GLU A O 1
ATOM 947 N N . TRP A 1 122 ? 1.662 -1.691 -15.192 1.00 94.44 122 TRP A N 1
ATOM 948 C CA . TRP A 1 122 ? 1.893 -0.529 -14.353 1.00 94.44 122 TRP A CA 1
ATOM 949 C C . TRP A 1 122 ? 0.661 -0.245 -13.513 1.00 94.44 122 TRP A C 1
ATOM 951 O O . TRP A 1 122 ? -0.465 -0.342 -13.995 1.00 94.44 122 TRP A O 1
ATOM 961 N N . ILE A 1 123 ? 0.866 0.101 -12.251 1.00 95.50 123 ILE A N 1
ATOM 962 C CA . ILE A 1 123 ? -0.204 0.531 -11.361 1.00 95.50 123 ILE A CA 1
ATOM 963 C C . ILE A 1 123 ? 0.268 1.747 -10.578 1.00 95.50 123 ILE A C 1
ATOM 965 O O . ILE A 1 123 ? 1.386 1.774 -10.076 1.00 95.50 123 ILE A O 1
ATOM 969 N N . ASP A 1 124 ? -0.589 2.750 -10.474 1.00 95.62 124 ASP A N 1
ATOM 970 C CA . ASP A 1 124 ? -0.333 3.979 -9.738 1.00 95.62 124 ASP A CA 1
ATOM 971 C C . ASP A 1 124 ? -1.516 4.264 -8.831 1.00 95.62 124 ASP A C 1
ATOM 973 O O . ASP A 1 124 ? -2.643 4.466 -9.288 1.00 95.62 124 ASP A O 1
ATOM 977 N N . ILE A 1 125 ? -1.254 4.200 -7.533 1.00 95.00 125 ILE A N 1
ATOM 978 C CA . ILE A 1 125 ? -2.231 4.388 -6.473 1.00 95.00 125 ILE A CA 1
ATOM 979 C C . ILE A 1 125 ? -1.913 5.714 -5.804 1.00 95.00 125 ILE A C 1
ATOM 981 O O . ILE A 1 125 ? -0.876 5.862 -5.165 1.00 95.00 125 ILE A O 1
ATOM 985 N N . HIS A 1 126 ? -2.836 6.659 -5.902 1.00 94.38 126 HIS A N 1
ATOM 986 C CA . HIS A 1 126 ? -2.729 7.956 -5.262 1.00 94.38 126 HIS A CA 1
ATOM 987 C C . HIS A 1 126 ? -3.726 8.069 -4.113 1.00 94.38 126 HIS A C 1
ATOM 989 O O . HIS A 1 126 ? -4.909 8.341 -4.334 1.00 94.38 126 HIS A O 1
ATOM 995 N N . CYS A 1 127 ? -3.265 7.878 -2.880 1.00 92.81 127 CYS A N 1
ATOM 996 C CA . CYS A 1 127 ? -4.087 8.078 -1.694 1.00 92.81 127 CYS A CA 1
ATOM 997 C C . CYS A 1 127 ? -4.340 9.577 -1.477 1.00 92.81 127 CYS A C 1
ATOM 999 O O . CYS A 1 127 ? -3.429 10.396 -1.513 1.00 92.81 127 CYS A O 1
ATOM 1001 N N . LEU A 1 128 ? -5.603 9.936 -1.275 1.00 91.44 128 LEU A N 1
ATOM 1002 C CA . LEU A 1 128 ? -6.076 11.309 -1.105 1.00 91.44 128 LEU A CA 1
ATOM 1003 C C . LEU A 1 128 ? -6.416 11.619 0.349 1.00 91.44 128 LEU A C 1
ATOM 1005 O O . LEU A 1 128 ? -6.146 12.718 0.819 1.00 91.44 128 LEU A O 1
ATOM 1009 N N . SER A 1 129 ? -7.031 10.674 1.057 1.00 90.69 129 SER A N 1
ATOM 1010 C CA . SER A 1 129 ? -7.409 10.873 2.452 1.00 90.69 129 SER A CA 1
ATOM 1011 C C . SER A 1 129 ? -7.379 9.577 3.239 1.00 90.69 129 SER A C 1
ATOM 1013 O O . SER A 1 129 ? -7.581 8.487 2.698 1.00 90.69 129 SER A O 1
ATOM 1015 N N . TYR A 1 130 ? -7.133 9.732 4.535 1.00 91.44 130 TYR A N 1
ATOM 1016 C CA . TYR A 1 130 ? -7.182 8.676 5.527 1.00 91.44 130 TYR A CA 1
ATOM 1017 C C . TYR A 1 130 ? -8.242 9.013 6.572 1.00 91.44 130 TYR A C 1
ATOM 1019 O O . TYR A 1 130 ? -8.283 10.139 7.068 1.00 91.44 130 TYR A O 1
ATOM 1027 N N . GLN A 1 131 ? -9.085 8.044 6.911 1.00 90.94 131 GLN A N 1
ATOM 1028 C CA . GLN A 1 131 ? -10.103 8.176 7.947 1.00 90.94 131 GLN A CA 1
ATOM 1029 C C . GLN A 1 131 ? -10.084 6.931 8.835 1.00 90.94 131 GLN A C 1
ATOM 1031 O O . GLN A 1 131 ? -10.430 5.837 8.387 1.00 90.94 131 GLN A O 1
ATOM 1036 N N . GLY A 1 132 ? -9.666 7.101 10.089 1.00 90.75 132 GLY A N 1
ATOM 1037 C CA . GLY A 1 132 ? -9.819 6.100 11.143 1.00 90.75 132 GLY A CA 1
ATOM 1038 C C . GLY A 1 132 ? -11.176 6.250 11.827 1.00 90.75 132 GLY A C 1
ATOM 1039 O O . GLY A 1 132 ? -11.665 7.362 12.019 1.00 90.75 132 GLY A O 1
ATOM 1040 N N . SER A 1 133 ? -11.800 5.134 12.179 1.00 90.62 133 SER A N 1
ATOM 1041 C CA . SER A 1 133 ? -13.095 5.099 12.855 1.00 90.62 133 SER A CA 1
ATOM 1042 C C . SER A 1 133 ? -13.156 3.921 13.816 1.00 90.62 133 SER A C 1
ATOM 1044 O O . SER A 1 133 ? -12.477 2.911 13.631 1.00 90.62 133 SER A O 1
ATOM 1046 N N . ILE A 1 134 ? -13.974 4.048 14.853 1.00 90.88 134 ILE A N 1
ATOM 1047 C CA . ILE A 1 134 ? -14.212 2.988 15.830 1.00 90.88 134 ILE A CA 1
ATOM 1048 C C . ILE A 1 134 ? -15.705 2.691 15.811 1.00 90.88 134 ILE A C 1
ATOM 1050 O O . ILE A 1 134 ? -16.521 3.613 15.825 1.00 90.88 134 ILE A O 1
ATOM 1054 N N . SER A 1 135 ? -16.057 1.408 15.739 1.00 89.19 135 SER A N 1
ATOM 1055 C CA . SER A 1 135 ? -17.456 0.991 15.790 1.00 89.19 135 SER A CA 1
ATOM 1056 C C . SER A 1 135 ? -18.052 1.233 17.180 1.00 89.19 135 SER A C 1
ATOM 1058 O O . SER A 1 135 ? -17.364 1.147 18.203 1.00 89.19 135 SER A O 1
ATOM 1060 N N . PHE A 1 136 ? -19.354 1.516 17.228 1.00 89.12 136 PHE A N 1
ATOM 1061 C CA . PHE A 1 136 ? -20.058 1.688 18.498 1.00 89.12 136 PHE A CA 1
ATOM 1062 C C . PHE A 1 136 ? -20.047 0.399 19.335 1.00 89.12 136 PHE A C 1
ATOM 1064 O O . PHE A 1 136 ? -19.891 0.460 20.552 1.00 89.12 136 PHE A O 1
ATOM 1071 N N . ASP A 1 137 ? -20.093 -0.765 18.684 1.00 88.31 137 ASP A N 1
ATOM 1072 C CA . ASP A 1 137 ? -20.008 -2.069 19.347 1.00 88.31 137 ASP A CA 1
ATOM 1073 C C . ASP A 1 137 ? -18.681 -2.236 20.111 1.00 88.31 137 ASP A C 1
ATOM 1075 O O . ASP A 1 137 ? -18.656 -2.681 21.263 1.00 88.31 137 ASP A O 1
ATOM 1079 N N . THR A 1 138 ? -17.555 -1.828 19.511 1.00 86.31 138 THR A N 1
ATOM 1080 C CA . THR A 1 138 ? -16.248 -1.813 20.190 1.00 86.31 138 THR A CA 1
ATOM 1081 C C . THR A 1 138 ? -16.247 -0.863 21.386 1.00 86.31 138 THR A C 1
ATOM 1083 O O . THR A 1 138 ? -15.734 -1.217 22.453 1.00 86.31 138 THR A O 1
ATOM 1086 N N . LEU A 1 139 ? -16.835 0.325 21.232 1.00 86.31 139 LEU A N 1
ATOM 1087 C CA . LEU A 1 139 ? -16.927 1.324 22.296 1.00 86.31 139 LEU A CA 1
ATOM 1088 C C . LEU A 1 139 ? -17.745 0.809 23.490 1.00 86.31 139 LEU A C 1
ATOM 1090 O O . LEU A 1 139 ? -17.318 0.944 24.641 1.00 86.31 139 LEU A O 1
ATOM 1094 N N . GLU A 1 140 ? -18.888 0.175 23.237 1.00 87.62 140 GLU A N 1
ATOM 1095 C CA . GLU A 1 140 ? -19.730 -0.407 24.281 1.00 87.62 140 GLU A CA 1
ATOM 1096 C C . GLU A 1 140 ? -18.988 -1.525 25.027 1.00 87.62 140 GLU A C 1
ATOM 1098 O O . GLU A 1 140 ? -18.989 -1.571 26.259 1.00 87.62 140 GLU A O 1
ATOM 1103 N N . ASN A 1 141 ? -18.274 -2.385 24.297 1.00 85.75 141 ASN A N 1
ATOM 1104 C CA . ASN A 1 141 ? -17.473 -3.457 24.884 1.00 85.75 141 ASN A CA 1
ATOM 1105 C C . ASN A 1 141 ? -16.338 -2.925 25.767 1.00 85.75 141 ASN A C 1
ATOM 1107 O O . ASN A 1 141 ? -16.104 -3.461 26.855 1.00 85.75 141 ASN A O 1
ATOM 1111 N N . HIS A 1 142 ? -15.649 -1.863 25.339 1.00 83.25 142 HIS A N 1
ATOM 1112 C CA . HIS A 1 142 ? -14.651 -1.189 26.172 1.00 83.25 142 HIS A CA 1
ATOM 1113 C C . HIS A 1 142 ? -15.284 -0.584 27.425 1.00 83.25 142 HIS A C 1
ATOM 1115 O O . HIS A 1 142 ? -14.776 -0.792 28.525 1.00 83.25 142 HIS A O 1
ATOM 1121 N N . THR A 1 143 ? -16.432 0.076 27.286 1.00 83.19 143 THR A N 1
ATOM 1122 C CA . THR A 1 143 ? -17.152 0.698 28.406 1.00 83.19 143 THR A CA 1
ATOM 1123 C C . THR A 1 143 ? -17.626 -0.339 29.430 1.00 83.19 143 THR A C 1
ATOM 1125 O O . THR A 1 143 ? -17.451 -0.137 30.630 1.00 83.19 143 THR A O 1
ATOM 1128 N N . LYS A 1 144 ? -18.145 -1.494 28.990 1.00 83.94 144 LYS A N 1
ATOM 1129 C CA . LYS A 1 144 ? -18.562 -2.607 29.868 1.00 83.94 144 LYS A CA 1
ATOM 1130 C C . LYS A 1 144 ? -17.399 -3.191 30.672 1.00 83.94 144 LYS A C 1
ATOM 1132 O O . LYS A 1 144 ? -17.509 -3.373 31.887 1.00 83.94 144 LYS A O 1
ATOM 1137 N N . LYS A 1 145 ? -16.263 -3.447 30.009 1.00 81.25 145 LYS A N 1
ATOM 1138 C CA . LYS A 1 145 ? -15.036 -3.935 30.669 1.00 81.25 145 LYS A CA 1
ATOM 1139 C C . LYS A 1 145 ? -14.570 -2.974 31.763 1.00 81.25 145 LYS A C 1
ATOM 1141 O O . LYS A 1 145 ? -14.105 -3.402 32.814 1.00 81.25 145 LYS A O 1
ATOM 1146 N N . LEU A 1 146 ? -14.743 -1.679 31.526 1.00 74.25 146 LEU A N 1
ATOM 1147 C CA . LEU A 1 146 ? -14.281 -0.617 32.407 1.00 74.25 146 LEU A CA 1
ATOM 1148 C C . LEU A 1 146 ? -15.249 -0.310 33.550 1.00 74.25 146 LEU A C 1
ATOM 1150 O O . LEU A 1 146 ? -14.804 -0.101 34.670 1.00 74.25 146 LEU A O 1
ATOM 1154 N N . SER A 1 147 ? -16.562 -0.383 33.309 1.00 69.00 147 SER A N 1
ATOM 1155 C CA . SER A 1 147 ? -17.600 -0.264 34.345 1.00 69.00 147 SER A CA 1
ATOM 1156 C C . SER A 1 147 ? -17.499 -1.355 35.416 1.00 69.00 147 SER A C 1
ATOM 1158 O O . SER A 1 147 ? -18.013 -1.186 36.520 1.00 69.00 147 SER A O 1
ATOM 1160 N N . THR A 1 148 ? -16.843 -2.473 35.106 1.00 72.88 148 THR A N 1
ATOM 1161 C CA . THR A 1 148 ? -16.543 -3.532 36.080 1.00 72.88 148 THR A CA 1
ATOM 1162 C C . THR A 1 148 ? -15.430 -3.106 37.055 1.00 72.88 148 THR A C 1
ATOM 1164 O O . THR A 1 148 ? -15.316 -3.645 38.155 1.00 72.88 148 THR A O 1
ATOM 1167 N N . ASN A 1 149 ? -14.622 -2.105 36.691 1.00 73.38 149 ASN A N 1
ATOM 1168 C CA . ASN A 1 149 ? -13.475 -1.633 37.454 1.00 73.38 149 ASN A CA 1
ATOM 1169 C C . ASN A 1 149 ? -13.836 -0.359 38.247 1.00 73.38 149 ASN A C 1
ATOM 1171 O O . ASN A 1 149 ? -13.957 0.732 37.693 1.00 73.38 149 ASN A O 1
ATOM 1175 N N . LYS A 1 150 ? -14.021 -0.489 39.568 1.00 65.00 150 LYS A N 1
ATOM 1176 C CA . LYS A 1 150 ? -14.601 0.553 40.447 1.00 65.00 150 LYS A CA 1
ATOM 1177 C C . LYS A 1 150 ? -13.771 1.843 40.602 1.00 65.00 150 LYS A C 1
ATOM 1179 O O . LYS A 1 150 ? -14.276 2.803 41.169 1.00 65.00 150 LYS A O 1
ATOM 1184 N N . ASN A 1 151 ? -12.534 1.881 40.103 1.00 67.31 151 ASN A N 1
ATOM 1185 C CA . ASN A 1 151 ? -11.615 3.020 40.244 1.00 67.31 151 ASN A CA 1
ATOM 1186 C C . ASN A 1 151 ? -11.462 3.864 38.966 1.00 67.31 151 ASN A C 1
ATOM 1188 O O . ASN A 1 151 ? -10.538 4.671 38.871 1.00 67.31 151 ASN A O 1
ATOM 1192 N N . PHE A 1 152 ? -12.321 3.672 37.963 1.00 66.31 152 PHE A N 1
ATOM 1193 C CA . PHE A 1 152 ? -12.115 4.287 36.657 1.00 66.31 152 PHE A CA 1
ATOM 1194 C C . PHE A 1 152 ? -12.731 5.691 36.530 1.00 66.31 152 PHE A C 1
ATOM 1196 O O . PHE A 1 152 ? -13.920 5.890 36.780 1.00 66.31 152 PHE A O 1
ATOM 1203 N N . LYS A 1 153 ? -11.934 6.668 36.076 1.00 72.44 153 LYS A N 1
ATOM 1204 C CA . LYS A 1 153 ? -12.401 8.021 35.741 1.00 72.44 153 LYS A CA 1
ATOM 1205 C C . LYS A 1 153 ? -12.886 8.062 34.297 1.00 72.44 153 LYS A C 1
ATOM 1207 O O . LYS A 1 153 ? -12.087 7.883 33.386 1.00 72.44 153 LYS A O 1
ATOM 1212 N N . SER A 1 154 ? -14.152 8.403 34.060 1.00 69.50 154 SER A N 1
ATOM 1213 C CA . SER A 1 154 ? -14.743 8.481 32.710 1.00 69.50 154 SER A CA 1
ATOM 1214 C C . SER A 1 154 ? -13.939 9.327 31.708 1.00 69.50 154 SER A C 1
ATOM 1216 O O . SER A 1 154 ? -13.976 9.050 30.512 1.00 69.50 154 SER A O 1
ATOM 1218 N N . SER A 1 155 ? -13.170 10.315 32.182 1.00 70.69 155 SER A N 1
ATOM 1219 C CA . SER A 1 155 ? -12.285 11.150 31.358 1.00 70.69 155 SER A CA 1
ATOM 1220 C C . SER A 1 155 ? -11.141 10.384 30.684 1.00 70.69 155 SER A C 1
ATOM 1222 O O . SER A 1 155 ? -10.643 10.823 29.655 1.00 70.69 155 SER A O 1
ATOM 1224 N N . GLU A 1 156 ? -10.716 9.247 31.237 1.00 78.25 156 GLU A N 1
ATOM 1225 C CA . GLU A 1 156 ? -9.616 8.440 30.695 1.00 78.25 156 GLU A CA 1
ATOM 1226 C C . GLU A 1 156 ? -10.105 7.397 29.676 1.00 78.25 156 GLU A C 1
ATOM 1228 O O . GLU A 1 156 ? -9.295 6.824 28.952 1.00 78.25 156 GLU A O 1
ATOM 1233 N N . LEU A 1 157 ? -11.424 7.160 29.575 1.00 78.94 157 LEU A N 1
ATOM 1234 C CA . LEU A 1 157 ? -11.992 6.125 28.700 1.00 78.94 157 LEU A CA 1
ATOM 1235 C C . LEU A 1 157 ? -11.674 6.437 27.242 1.00 78.94 157 LEU A C 1
ATOM 1237 O O . LEU A 1 157 ? -11.128 5.595 26.535 1.00 78.94 157 LEU A O 1
ATOM 1241 N N . LEU A 1 158 ? -11.970 7.663 26.809 1.00 80.94 158 LEU A N 1
ATOM 1242 C CA . LEU A 1 158 ? -11.756 8.076 25.424 1.00 80.94 158 LEU A CA 1
ATOM 1243 C C . LEU A 1 158 ? -10.273 8.067 25.056 1.00 80.94 158 LEU A C 1
ATOM 1245 O O . LEU A 1 158 ? -9.935 7.583 23.982 1.00 80.94 158 LEU A O 1
ATOM 1249 N N . ASN A 1 159 ? -9.398 8.501 25.967 1.00 83.25 159 ASN A N 1
ATOM 1250 C CA . ASN A 1 159 ? -7.950 8.449 25.755 1.00 83.25 159 ASN A CA 1
ATOM 1251 C C . ASN A 1 159 ? -7.464 6.999 25.643 1.00 83.25 159 ASN A C 1
ATOM 1253 O O . ASN A 1 159 ? -6.753 6.663 24.706 1.00 83.25 159 ASN A O 1
ATOM 1257 N N . SER A 1 160 ? -7.933 6.104 26.521 1.00 81.56 160 SER A N 1
ATOM 1258 C CA . SER A 1 160 ? -7.566 4.685 26.459 1.00 81.56 160 SER A CA 1
ATOM 1259 C C . SER A 1 160 ? -8.033 4.009 25.167 1.00 81.56 160 SER A C 1
ATOM 1261 O O . SER A 1 160 ? -7.322 3.176 24.613 1.00 81.56 160 SER A O 1
ATOM 1263 N N . ILE A 1 161 ? -9.208 4.386 24.656 1.00 83.06 161 ILE A N 1
ATOM 1264 C CA . ILE A 1 161 ? -9.751 3.854 23.405 1.00 83.06 161 ILE A CA 1
ATOM 1265 C C . ILE A 1 161 ? -8.970 4.404 22.214 1.00 83.06 161 ILE A C 1
ATOM 1267 O O . ILE A 1 161 ? -8.585 3.631 21.336 1.00 83.06 161 ILE A O 1
ATOM 1271 N N . TYR A 1 162 ? -8.689 5.707 22.222 1.00 84.00 162 TYR A N 1
ATOM 1272 C CA . TYR A 1 162 ? -7.868 6.375 21.220 1.00 84.00 162 TYR A CA 1
ATOM 1273 C C . TYR A 1 162 ? -6.485 5.719 21.109 1.00 84.00 162 TYR A C 1
ATOM 1275 O O . TYR A 1 162 ? -6.089 5.305 20.021 1.00 84.00 162 TYR A O 1
ATOM 1283 N N . ASP A 1 163 ? -5.813 5.515 22.245 1.00 83.31 163 ASP A N 1
ATOM 1284 C CA . ASP A 1 163 ? -4.487 4.896 22.315 1.00 83.31 163 ASP A CA 1
ATOM 1285 C C . ASP A 1 163 ? -4.513 3.386 22.047 1.00 83.31 163 ASP A C 1
ATOM 1287 O O . ASP A 1 163 ? -3.509 2.809 21.633 1.00 83.31 163 ASP A O 1
ATOM 1291 N N . SER A 1 164 ? -5.640 2.704 22.272 1.00 84.44 164 SER A N 1
ATOM 1292 C CA . SER A 1 164 ? -5.764 1.273 21.966 1.00 84.44 164 SER A CA 1
ATOM 1293 C C . SER A 1 164 ? -5.990 0.996 20.478 1.00 84.44 164 SER A C 1
ATOM 1295 O O . SER A 1 164 ? -5.540 -0.042 19.997 1.00 84.44 164 SER A O 1
ATOM 1297 N N . SER A 1 165 ? -6.612 1.935 19.758 1.00 85.75 165 SER A N 1
ATOM 1298 C CA . SER A 1 165 ? -7.094 1.753 18.387 1.00 85.75 165 SER A CA 1
ATOM 1299 C C . SER A 1 165 ? -5.966 1.678 17.357 1.00 85.75 165 SER A C 1
ATOM 1301 O O . SER A 1 165 ? -5.215 2.636 17.146 1.00 85.75 165 SER A O 1
ATOM 1303 N N . ASP A 1 166 ? -5.888 0.558 16.642 1.00 87.38 166 ASP A N 1
ATOM 1304 C CA . ASP A 1 166 ? -4.899 0.327 15.585 1.00 87.38 166 ASP A CA 1
ATOM 1305 C C . ASP A 1 166 ? -5.119 1.276 14.392 1.00 87.38 166 ASP A C 1
ATOM 1307 O O . ASP A 1 166 ? -4.160 1.790 13.806 1.00 87.38 166 ASP A O 1
ATOM 1311 N N . SER A 1 167 ? -6.377 1.603 14.072 1.00 86.25 167 SER A N 1
ATOM 1312 C CA . SER A 1 167 ? -6.699 2.598 13.037 1.00 86.25 167 SER A CA 1
ATOM 1313 C C . SER A 1 167 ? -6.179 4.003 13.373 1.00 86.25 167 SER A C 1
ATOM 1315 O O . SER A 1 167 ? -5.811 4.758 12.475 1.00 86.25 167 SER A O 1
ATOM 1317 N N . ILE A 1 168 ? -6.107 4.372 14.648 1.00 85.94 168 ILE A N 1
ATOM 1318 C CA . ILE A 1 168 ? -5.662 5.708 15.052 1.00 85.94 168 ILE A CA 1
ATOM 1319 C C . ILE A 1 168 ? -4.135 5.761 15.084 1.00 85.94 168 ILE A C 1
ATOM 1321 O O . ILE A 1 168 ? -3.545 6.685 14.530 1.00 85.94 168 ILE A O 1
ATOM 1325 N N . LYS A 1 169 ? -3.474 4.720 15.603 1.00 84.62 169 LYS A N 1
ATOM 1326 C CA . LYS A 1 169 ? -2.004 4.600 15.554 1.00 84.62 169 LYS A CA 1
ATOM 1327 C C . LYS A 1 169 ? -1.464 4.702 14.129 1.00 84.62 169 LYS A C 1
ATOM 1329 O O . LYS A 1 169 ? -0.502 5.421 13.867 1.00 84.62 169 LYS A O 1
ATOM 1334 N N . ASN A 1 170 ? -2.119 4.026 13.185 1.00 84.44 170 ASN A N 1
ATOM 1335 C CA . ASN A 1 170 ? -1.692 4.020 11.786 1.00 84.44 170 ASN A CA 1
ATOM 1336 C C . ASN A 1 170 ? -1.983 5.344 11.053 1.00 84.44 170 ASN A C 1
ATOM 1338 O O . ASN A 1 170 ? -1.454 5.557 9.961 1.00 84.44 170 ASN A O 1
ATOM 1342 N N . GLN A 1 171 ? -2.760 6.268 11.635 1.00 82.38 171 GLN A N 1
ATOM 1343 C CA . GLN A 1 171 ? -3.057 7.576 11.037 1.00 82.38 171 GLN A CA 1
ATOM 1344 C C . GLN A 1 171 ? -1.794 8.407 10.786 1.00 82.38 171 GLN A C 1
ATOM 1346 O O . GLN A 1 171 ? -1.681 9.057 9.744 1.00 82.38 171 GLN A O 1
ATOM 1351 N N . VAL A 1 172 ? -0.812 8.323 11.691 1.00 76.50 172 VAL A N 1
ATOM 1352 C CA . VAL A 1 172 ? 0.487 9.010 11.570 1.00 76.50 172 VAL A CA 1
ATOM 1353 C C . VAL A 1 172 ? 1.218 8.604 10.284 1.00 76.50 172 VAL A C 1
ATOM 1355 O O . VAL A 1 172 ? 1.877 9.420 9.641 1.00 76.50 172 VAL A O 1
ATOM 1358 N N . ASN A 1 173 ? 1.036 7.355 9.858 1.00 78.25 173 ASN A N 1
ATOM 1359 C CA . ASN A 1 173 ? 1.686 6.761 8.695 1.00 78.25 173 ASN A CA 1
ATOM 1360 C C . ASN A 1 173 ? 0.736 6.652 7.490 1.00 78.25 173 ASN A C 1
ATOM 1362 O O . ASN A 1 173 ? 0.903 5.779 6.639 1.00 78.25 173 ASN A O 1
ATOM 1366 N N . SER A 1 174 ? -0.265 7.538 7.400 1.00 79.06 174 SER A N 1
ATOM 1367 C CA . SER A 1 174 ? -1.246 7.558 6.299 1.00 79.06 174 SER A CA 1
ATOM 1368 C C . SER A 1 174 ? -2.035 6.249 6.140 1.00 79.06 174 SER A C 1
ATOM 1370 O O . SER A 1 174 ? -2.458 5.907 5.036 1.00 79.06 174 SER A O 1
ATOM 1372 N N . GLY A 1 175 ? -2.215 5.504 7.232 1.00 77.69 175 GLY A N 1
ATOM 1373 C CA . GLY A 1 175 ? -2.926 4.228 7.260 1.00 77.69 175 GLY A CA 1
ATOM 1374 C C . GLY A 1 175 ? -2.077 2.988 7.047 1.00 77.69 175 GLY A C 1
ATOM 1375 O O . GLY A 1 175 ? -2.621 1.886 7.046 1.00 77.69 175 GLY A O 1
ATOM 1376 N N . LEU A 1 176 ? -0.765 3.143 6.878 1.00 84.12 176 LEU A N 1
ATOM 1377 C CA . LEU A 1 176 ? 0.161 2.022 6.780 1.00 84.12 176 LEU A CA 1
ATOM 1378 C C . LEU A 1 176 ? 0.757 1.704 8.149 1.00 84.12 176 LEU A C 1
ATOM 1380 O O . LEU A 1 176 ? 1.122 2.601 8.905 1.00 84.12 176 LEU A O 1
ATOM 1384 N N . ASN A 1 177 ? 0.925 0.418 8.451 1.00 85.06 177 ASN A N 1
ATOM 1385 C CA . ASN A 1 177 ? 1.729 0.018 9.599 1.00 85.06 177 ASN A CA 1
ATOM 1386 C C . ASN A 1 177 ? 3.194 0.453 9.388 1.00 85.06 177 ASN A C 1
ATOM 1388 O O . ASN A 1 177 ? 3.678 0.534 8.257 1.00 85.06 177 ASN A O 1
ATOM 1392 N N . GLU A 1 178 ? 3.922 0.701 10.472 1.00 83.56 178 GLU A N 1
ATOM 1393 C CA . GLU A 1 178 ? 5.333 1.089 10.425 1.00 83.56 178 GLU A CA 1
ATOM 1394 C C . GLU A 1 178 ? 6.208 0.091 9.647 1.00 83.56 178 GLU A C 1
ATOM 1396 O O . GLU A 1 178 ? 7.024 0.490 8.815 1.00 83.56 178 GLU A O 1
ATOM 1401 N N . ASN A 1 179 ? 5.993 -1.214 9.836 1.00 85.19 179 ASN A N 1
ATOM 1402 C CA . ASN A 1 179 ? 6.722 -2.244 9.094 1.00 85.19 179 ASN A CA 1
ATOM 1403 C C . ASN A 1 179 ? 6.417 -2.181 7.593 1.00 85.19 179 ASN A C 1
ATOM 1405 O O . ASN A 1 179 ? 7.309 -2.370 6.766 1.00 85.19 179 ASN A O 1
ATOM 1409 N N . SER A 1 180 ? 5.174 -1.874 7.224 1.00 86.81 180 SER A N 1
ATOM 1410 C CA . SER A 1 180 ? 4.783 -1.686 5.826 1.00 86.81 180 SER A CA 1
ATOM 1411 C C . SER A 1 180 ? 5.435 -0.457 5.212 1.00 86.81 180 SER A C 1
ATOM 1413 O O . SER A 1 180 ? 5.934 -0.535 4.091 1.00 86.81 180 SER A O 1
ATOM 1415 N N . MET A 1 181 ? 5.499 0.645 5.962 1.00 86.38 181 MET A N 1
ATOM 1416 C CA . MET A 1 181 ? 6.190 1.864 5.546 1.00 86.38 181 MET A CA 1
ATOM 1417 C C . MET A 1 181 ? 7.690 1.609 5.332 1.00 86.38 181 MET A C 1
ATOM 1419 O O . MET A 1 181 ? 8.227 1.975 4.290 1.00 86.38 181 MET A O 1
ATOM 1423 N N . LYS A 1 182 ? 8.347 0.897 6.257 1.00 86.75 182 LYS A N 1
ATOM 1424 C CA . LYS A 1 182 ? 9.757 0.488 6.129 1.00 86.75 182 LYS A CA 1
ATOM 1425 C C . LYS A 1 182 ? 9.988 -0.359 4.876 1.00 86.75 182 LYS A C 1
ATOM 1427 O O . LYS A 1 182 ? 10.891 -0.074 4.093 1.00 86.75 182 LYS A O 1
ATOM 1432 N N . VAL A 1 183 ? 9.147 -1.369 4.636 1.00 88.38 183 VAL A N 1
ATOM 1433 C CA . VAL A 1 183 ? 9.231 -2.204 3.421 1.00 88.38 183 VAL A CA 1
ATOM 1434 C C . VAL A 1 183 ? 9.044 -1.364 2.158 1.00 88.38 183 VAL A C 1
ATOM 1436 O O . VAL A 1 183 ? 9.745 -1.589 1.174 1.00 88.38 183 VAL A O 1
ATOM 1439 N N . MET A 1 184 ? 8.134 -0.390 2.182 1.00 88.38 184 MET A N 1
ATOM 1440 C CA . MET A 1 184 ? 7.891 0.500 1.051 1.00 88.38 184 MET A CA 1
ATOM 1441 C C . MET A 1 184 ? 9.104 1.389 0.749 1.00 88.38 184 MET A C 1
ATOM 1443 O O . MET A 1 184 ? 9.541 1.452 -0.395 1.00 88.38 184 MET A O 1
ATOM 1447 N N . GLN A 1 185 ? 9.703 2.007 1.766 1.00 89.00 185 GLN A N 1
ATOM 1448 C CA . GLN A 1 185 ? 10.900 2.844 1.621 1.00 89.00 185 GLN A CA 1
ATOM 1449 C C . GLN A 1 185 ? 12.130 2.043 1.167 1.00 89.00 185 GLN A C 1
ATOM 1451 O O . GLN A 1 185 ? 12.876 2.470 0.285 1.00 89.00 185 GLN A O 1
ATOM 1456 N N . ILE A 1 186 ? 12.341 0.852 1.733 1.00 89.00 186 ILE A N 1
ATOM 1457 C CA . ILE A 1 186 ? 13.418 -0.045 1.293 1.00 89.00 186 ILE A CA 1
ATOM 1458 C C . ILE A 1 186 ? 13.161 -0.487 -0.152 1.00 89.00 186 ILE A C 1
ATOM 1460 O O . ILE A 1 186 ? 14.074 -0.521 -0.969 1.00 89.00 186 ILE A O 1
ATOM 1464 N N . GLY A 1 187 ? 11.912 -0.800 -0.496 1.00 87.81 187 GLY A N 1
ATOM 1465 C CA . GLY A 1 187 ? 11.537 -1.150 -1.860 1.00 87.81 187 GLY A CA 1
ATOM 1466 C C . GLY A 1 187 ? 11.810 -0.023 -2.858 1.00 87.81 187 GLY A C 1
ATOM 1467 O O . GLY A 1 187 ? 12.325 -0.300 -3.938 1.00 87.81 187 GLY A O 1
ATOM 1468 N N . ASP A 1 188 ? 11.530 1.221 -2.475 1.00 89.75 188 ASP A N 1
ATOM 1469 C CA . ASP A 1 188 ? 11.776 2.421 -3.277 1.00 89.75 188 ASP A CA 1
ATOM 1470 C C . ASP A 1 188 ? 13.271 2.682 -3.503 1.00 89.75 188 ASP A C 1
ATOM 1472 O O . ASP A 1 188 ? 13.735 2.822 -4.637 1.00 89.75 188 ASP A O 1
ATOM 1476 N N . THR A 1 189 ? 14.072 2.638 -2.440 1.00 87.31 189 THR A N 1
ATOM 1477 C CA . THR A 1 189 ? 15.535 2.768 -2.553 1.00 87.31 189 THR A CA 1
ATOM 1478 C C . THR A 1 189 ? 16.140 1.658 -3.418 1.00 87.31 189 THR A C 1
ATOM 1480 O O . THR A 1 189 ? 16.934 1.933 -4.317 1.00 87.31 189 THR A O 1
ATOM 1483 N N . MET A 1 190 ? 15.707 0.407 -3.236 1.00 84.88 190 MET A N 1
ATOM 1484 C CA . MET A 1 190 ? 16.163 -0.725 -4.052 1.00 84.88 190 MET A CA 1
ATOM 1485 C C . MET A 1 190 ? 15.729 -0.620 -5.519 1.00 84.88 190 MET A C 1
ATOM 1487 O O . MET A 1 190 ? 16.444 -1.107 -6.398 1.00 84.88 190 MET A O 1
ATOM 1491 N N . SER A 1 191 ? 14.594 0.024 -5.809 1.00 84.69 191 SER A N 1
ATOM 1492 C CA . SER A 1 191 ? 14.178 0.307 -7.185 1.00 84.69 191 SER A CA 1
ATOM 1493 C C . SER A 1 191 ? 15.141 1.260 -7.886 1.00 84.69 191 SER A C 1
ATOM 1495 O O . SER A 1 191 ? 15.566 0.961 -9.003 1.00 84.69 191 SER A O 1
ATOM 1497 N N . HIS A 1 192 ? 15.571 2.327 -7.212 1.00 82.94 192 HIS A N 1
ATOM 1498 C CA . HIS A 1 192 ? 16.568 3.260 -7.744 1.00 82.94 192 HIS A CA 1
ATOM 1499 C C . HIS A 1 192 ? 17.960 2.622 -7.891 1.00 82.94 192 HIS A C 1
ATOM 1501 O O . HIS A 1 192 ? 18.675 2.893 -8.856 1.00 82.94 192 HIS A O 1
ATOM 1507 N N . LEU A 1 193 ? 18.336 1.716 -6.982 1.00 84.56 193 LEU A N 1
ATOM 1508 C CA . LEU A 1 193 ? 19.622 1.008 -7.032 1.00 84.56 193 LEU A CA 1
ATOM 1509 C C . LEU A 1 193 ? 19.671 -0.124 -8.072 1.00 84.56 193 LEU A C 1
ATOM 1511 O O . LEU A 1 193 ? 20.748 -0.656 -8.341 1.00 84.56 193 LEU A O 1
ATOM 1515 N N . ARG A 1 194 ? 18.546 -0.497 -8.697 1.00 82.88 194 ARG A N 1
ATOM 1516 C CA . ARG A 1 194 ? 18.480 -1.612 -9.660 1.00 82.88 194 ARG A CA 1
ATOM 1517 C C . ARG A 1 194 ? 19.450 -1.449 -10.828 1.00 82.88 194 ARG A C 1
ATOM 1519 O O . ARG A 1 194 ? 20.167 -2.392 -11.158 1.00 82.88 194 ARG A O 1
ATOM 1526 N N . SER A 1 195 ? 19.495 -0.260 -11.425 1.00 83.12 195 SER A N 1
ATOM 1527 C CA . SER A 1 195 ? 20.393 0.038 -12.548 1.00 83.12 195 SER A CA 1
ATOM 1528 C C . SER A 1 195 ? 21.864 -0.059 -12.138 1.00 83.12 195 SER A C 1
ATOM 1530 O O . SER A 1 195 ? 22.681 -0.598 -12.883 1.00 83.12 195 SER A O 1
ATOM 1532 N N . LEU A 1 196 ? 22.190 0.383 -10.920 1.00 84.00 196 LEU A N 1
ATOM 1533 C CA . LEU A 1 196 ? 23.538 0.282 -10.364 1.00 84.00 196 LEU A CA 1
ATOM 1534 C C . LEU A 1 196 ? 23.937 -1.173 -10.080 1.00 84.00 196 LEU A C 1
ATOM 1536 O O . LEU A 1 196 ? 25.070 -1.567 -10.359 1.00 84.00 196 LEU A O 1
ATOM 1540 N N . MET A 1 197 ? 23.017 -1.993 -9.564 1.00 83.06 197 MET A N 1
ATOM 1541 C CA . MET A 1 197 ? 23.265 -3.423 -9.347 1.00 83.06 197 MET A CA 1
ATOM 1542 C C . MET A 1 197 ? 23.522 -4.151 -10.671 1.00 83.06 197 MET A C 1
ATOM 1544 O O . MET A 1 197 ? 24.473 -4.926 -10.765 1.00 83.06 197 MET A O 1
ATOM 1548 N N . ALA A 1 198 ? 22.740 -3.850 -11.712 1.00 83.75 198 ALA A N 1
ATOM 1549 C CA . ALA A 1 198 ? 22.968 -4.396 -13.049 1.00 83.75 198 ALA A CA 1
ATOM 1550 C C . ALA A 1 198 ? 24.340 -3.978 -13.606 1.00 83.75 198 ALA A C 1
ATOM 1552 O O . ALA A 1 198 ? 25.083 -4.817 -14.110 1.00 83.75 198 ALA A O 1
ATOM 1553 N N . PHE A 1 199 ? 24.719 -2.704 -13.451 1.00 84.12 199 PHE A N 1
ATOM 1554 C CA . PHE A 1 199 ? 26.033 -2.203 -13.863 1.00 84.12 199 PHE A CA 1
ATOM 1555 C C . PHE A 1 199 ? 27.183 -2.908 -13.131 1.00 84.12 199 PHE A C 1
ATOM 1557 O O . PHE A 1 199 ? 28.146 -3.342 -13.763 1.00 84.12 199 PHE A O 1
ATOM 1564 N N . THR A 1 200 ? 27.064 -3.061 -11.813 1.00 86.38 200 THR A N 1
ATOM 1565 C CA . THR A 1 200 ? 28.043 -3.761 -10.968 1.00 86.38 200 THR A CA 1
ATOM 1566 C C . THR A 1 200 ? 28.235 -5.209 -11.423 1.00 86.38 200 THR A C 1
ATOM 1568 O O . THR A 1 200 ? 29.371 -5.664 -11.545 1.00 86.38 200 THR A O 1
ATOM 1571 N N . MET A 1 201 ? 27.133 -5.907 -11.724 1.00 84.25 201 MET A N 1
ATOM 1572 C CA . MET A 1 201 ? 27.142 -7.302 -12.171 1.00 84.25 201 MET A CA 1
ATOM 1573 C C . MET A 1 201 ? 27.793 -7.464 -13.550 1.00 84.25 201 MET A C 1
ATOM 1575 O O . MET A 1 201 ? 28.619 -8.350 -13.732 1.00 84.25 201 MET A O 1
ATOM 1579 N N . VAL A 1 202 ? 27.466 -6.595 -14.510 1.00 86.50 202 VAL A N 1
ATOM 1580 C CA . VAL A 1 202 ? 28.037 -6.654 -15.869 1.00 86.50 202 VAL A CA 1
ATOM 1581 C C . VAL A 1 202 ? 29.534 -6.337 -15.867 1.00 86.50 202 VAL A C 1
ATOM 1583 O O . VAL A 1 202 ? 30.298 -6.954 -16.604 1.00 86.50 202 VAL A O 1
ATOM 1586 N N . ASN A 1 203 ? 29.967 -5.395 -15.027 1.00 81.44 203 ASN A N 1
ATOM 1587 C CA . ASN A 1 203 ? 31.360 -4.949 -14.972 1.00 81.44 203 ASN A CA 1
ATOM 1588 C C . ASN A 1 203 ? 32.209 -5.705 -13.933 1.00 81.44 203 ASN A C 1
ATOM 1590 O O . ASN A 1 203 ? 33.370 -5.350 -13.739 1.00 81.44 203 ASN A O 1
ATOM 1594 N N . ASN A 1 204 ? 31.654 -6.728 -13.266 1.00 83.12 204 ASN A N 1
ATOM 1595 C CA . ASN A 1 204 ? 32.318 -7.524 -12.223 1.00 83.12 204 ASN A CA 1
ATOM 1596 C C . ASN A 1 204 ? 33.022 -6.665 -11.151 1.00 83.12 204 ASN A C 1
ATOM 1598 O O . ASN A 1 204 ? 34.151 -6.941 -10.741 1.00 83.12 204 ASN A O 1
ATOM 1602 N N . ILE A 1 205 ? 32.381 -5.576 -10.714 1.00 84.12 205 ILE A N 1
ATOM 1603 C CA . ILE A 1 205 ? 32.965 -4.668 -9.721 1.00 84.12 205 ILE A CA 1
ATOM 1604 C C . ILE A 1 205 ? 32.607 -5.173 -8.320 1.00 84.12 205 ILE A C 1
ATOM 1606 O O . ILE A 1 205 ? 31.454 -5.133 -7.916 1.00 84.12 205 ILE A O 1
ATOM 1610 N N . ASN A 1 206 ? 33.600 -5.588 -7.533 1.00 78.19 206 ASN A N 1
ATOM 1611 C CA . ASN A 1 206 ? 33.349 -6.131 -6.187 1.00 78.19 206 ASN A CA 1
ATOM 1612 C C . ASN A 1 206 ? 33.034 -5.062 -5.121 1.00 78.19 206 ASN A C 1
ATOM 1614 O O . ASN A 1 206 ? 32.583 -5.402 -4.032 1.00 78.19 206 ASN A O 1
ATOM 1618 N N . SER A 1 207 ? 33.277 -3.778 -5.408 1.00 85.75 207 SER A N 1
ATOM 1619 C CA . SER A 1 207 ? 32.995 -2.666 -4.489 1.00 85.75 207 SER A CA 1
ATOM 1620 C C . SER A 1 207 ? 31.784 -1.850 -4.967 1.00 85.75 207 SER A C 1
ATOM 1622 O O . SER A 1 207 ? 31.899 -1.153 -5.981 1.00 85.75 207 SER A O 1
ATOM 1624 N N . PRO A 1 208 ? 30.648 -1.871 -4.238 1.00 79.62 208 PRO A N 1
ATOM 1625 C CA . PRO A 1 208 ? 29.452 -1.098 -4.587 1.00 79.62 208 PRO A CA 1
ATOM 1626 C C . PRO A 1 208 ? 29.707 0.410 -4.682 1.00 79.62 208 PRO A C 1
ATOM 1628 O O . PRO A 1 208 ? 29.121 1.089 -5.519 1.00 79.62 208 PRO A O 1
ATOM 1631 N N . LEU A 1 209 ? 30.621 0.930 -3.858 1.00 84.00 209 LEU A N 1
ATOM 1632 C CA . LEU A 1 209 ? 30.941 2.357 -3.807 1.00 84.00 209 LEU A CA 1
ATOM 1633 C C . LEU A 1 209 ? 31.746 2.786 -5.042 1.00 84.00 209 LEU A C 1
ATOM 1635 O O . LEU A 1 209 ? 31.405 3.759 -5.705 1.00 84.00 209 LEU A O 1
ATOM 1639 N N . LYS A 1 210 ? 32.725 1.965 -5.448 1.00 82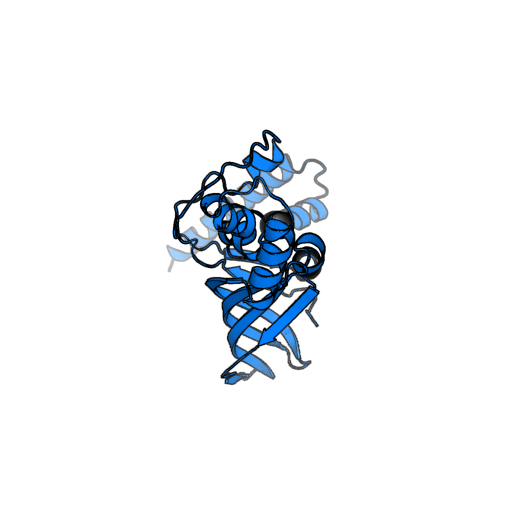.94 210 LYS A N 1
ATOM 1640 C CA . LYS A 1 210 ? 33.466 2.174 -6.700 1.00 82.94 210 LYS A CA 1
ATOM 1641 C C . LYS A 1 210 ? 32.556 2.057 -7.927 1.00 82.94 210 LYS A C 1
ATOM 1643 O O . LYS A 1 210 ? 32.721 2.801 -8.890 1.00 82.94 210 LYS A O 1
ATOM 1648 N N . ALA A 1 211 ? 31.603 1.124 -7.905 1.00 82.75 211 ALA A N 1
ATOM 1649 C CA . ALA A 1 211 ? 30.622 0.988 -8.975 1.00 82.75 211 ALA A CA 1
ATOM 1650 C C . ALA A 1 211 ? 29.727 2.229 -9.078 1.00 82.75 211 ALA A C 1
ATOM 1652 O O . ALA A 1 211 ? 29.437 2.667 -10.188 1.00 82.75 211 ALA A O 1
ATOM 1653 N N . MET A 1 212 ? 29.340 2.817 -7.943 1.00 83.38 212 MET A N 1
ATOM 1654 C CA . MET A 1 212 ? 28.545 4.043 -7.899 1.00 83.38 212 MET A CA 1
ATOM 1655 C C . MET A 1 212 ? 29.295 5.221 -8.526 1.00 83.38 212 MET A C 1
ATOM 1657 O O . MET A 1 212 ? 28.741 5.879 -9.404 1.00 83.38 212 MET A O 1
ATOM 1661 N N . ASP A 1 213 ? 30.558 5.445 -8.158 1.00 84.69 213 ASP A N 1
ATOM 1662 C CA . ASP A 1 213 ? 31.368 6.537 -8.719 1.00 84.69 213 ASP A CA 1
ATOM 1663 C C . ASP A 1 213 ? 31.562 6.396 -10.234 1.00 84.69 213 ASP A C 1
ATOM 1665 O O . ASP A 1 213 ? 31.399 7.359 -10.992 1.00 84.69 213 ASP A O 1
ATOM 1669 N N . LEU A 1 214 ? 31.850 5.178 -10.703 1.00 82.44 214 LEU A N 1
ATOM 1670 C CA . LEU A 1 214 ? 31.993 4.890 -12.131 1.00 82.44 214 LEU A CA 1
ATOM 1671 C C . LEU A 1 214 ? 30.668 5.064 -12.881 1.00 82.44 214 LEU A C 1
ATOM 1673 O O . LEU A 1 214 ? 30.647 5.667 -13.955 1.00 82.44 214 LEU A O 1
ATOM 1677 N N . PHE A 1 215 ? 29.560 4.594 -12.308 1.00 82.69 215 PHE A N 1
ATOM 1678 C CA . PHE A 1 215 ? 28.226 4.753 -12.883 1.00 82.69 215 PHE A CA 1
ATOM 1679 C C . PHE A 1 215 ? 27.821 6.231 -12.968 1.00 82.69 215 PHE A C 1
ATOM 1681 O O . PHE A 1 215 ? 27.361 6.682 -14.015 1.00 82.69 215 PHE A O 1
ATOM 1688 N N . MET A 1 216 ? 28.067 7.019 -11.916 1.00 83.31 216 MET A N 1
ATOM 1689 C CA . MET A 1 216 ? 27.810 8.464 -11.912 1.00 83.31 216 MET A CA 1
ATOM 1690 C C . MET A 1 216 ? 28.668 9.202 -12.943 1.00 83.31 216 MET A C 1
ATOM 1692 O O . MET A 1 216 ? 28.155 10.054 -13.670 1.00 83.31 216 MET A O 1
ATOM 1696 N N . THR A 1 217 ? 29.949 8.843 -13.060 1.00 85.88 217 THR A N 1
ATOM 1697 C CA . THR A 1 217 ? 30.857 9.414 -14.068 1.00 85.88 217 THR A CA 1
ATOM 1698 C C . THR A 1 217 ? 30.352 9.131 -15.485 1.00 85.88 217 THR A C 1
ATOM 1700 O O . THR A 1 217 ? 30.299 10.034 -16.321 1.00 85.88 217 THR A O 1
ATOM 1703 N N . LEU A 1 218 ? 29.902 7.902 -15.754 1.00 80.75 218 LEU A N 1
ATOM 1704 C CA . LEU A 1 218 ? 29.321 7.519 -17.043 1.00 80.75 218 LEU A CA 1
ATOM 1705 C C . LEU A 1 218 ? 28.014 8.264 -17.339 1.00 80.75 218 LEU A C 1
ATOM 1707 O O . LEU A 1 218 ? 27.856 8.792 -18.441 1.00 80.75 218 LEU A O 1
ATOM 1711 N N . CYS A 1 219 ? 27.101 8.366 -16.369 1.00 80.25 219 CYS A N 1
ATOM 1712 C CA . CYS A 1 219 ? 25.853 9.114 -16.532 1.00 80.25 219 CYS A CA 1
ATOM 1713 C C . CYS A 1 219 ? 26.100 10.608 -16.794 1.00 80.25 219 CYS A C 1
ATOM 1715 O O . CYS A 1 219 ? 25.434 11.198 -17.647 1.00 80.25 219 CYS A O 1
ATOM 1717 N N . ASN A 1 220 ? 27.072 11.221 -16.112 1.00 79.56 220 ASN A N 1
ATOM 1718 C CA . ASN A 1 220 ? 27.449 12.618 -16.342 1.00 79.56 220 ASN A CA 1
ATOM 1719 C C . ASN A 1 220 ? 28.058 12.820 -17.735 1.00 79.56 220 ASN A C 1
ATOM 1721 O O . ASN A 1 220 ? 27.680 13.755 -18.438 1.00 79.56 220 ASN A O 1
ATOM 1725 N N . ASN A 1 221 ? 28.919 11.906 -18.184 1.00 77.06 221 ASN A N 1
ATOM 1726 C CA . ASN A 1 221 ? 29.490 11.956 -19.530 1.00 77.06 221 ASN A CA 1
ATOM 1727 C C . ASN A 1 221 ? 28.418 11.785 -20.620 1.00 77.06 221 ASN A C 1
ATOM 1729 O O . ASN A 1 221 ? 28.452 12.483 -21.633 1.00 77.06 221 ASN A O 1
ATOM 1733 N N . GLN A 1 222 ? 27.429 10.908 -20.420 1.00 71.25 222 GLN A N 1
ATOM 1734 C CA . GLN A 1 222 ? 26.293 10.763 -21.340 1.00 71.25 222 GLN A CA 1
ATOM 1735 C C . GLN A 1 222 ? 25.406 12.015 -21.369 1.00 71.25 222 GLN A C 1
ATOM 1737 O O . GLN A 1 222 ? 24.997 12.449 -22.446 1.00 71.25 222 GLN A O 1
ATOM 1742 N N . ARG A 1 223 ? 25.146 12.633 -20.209 1.00 70.31 223 ARG A N 1
ATOM 1743 C CA . ARG A 1 223 ? 24.361 13.872 -20.112 1.00 70.31 223 ARG A CA 1
ATOM 1744 C C . ARG A 1 223 ? 25.061 15.048 -20.808 1.00 70.31 223 ARG A C 1
ATOM 1746 O O . ARG A 1 223 ? 24.401 15.784 -21.536 1.00 70.31 223 ARG A O 1
ATOM 1753 N N . ASN A 1 224 ? 26.380 15.173 -20.663 1.00 68.81 224 ASN A N 1
ATOM 1754 C CA . ASN A 1 224 ? 27.168 16.214 -21.332 1.00 68.81 224 ASN A CA 1
ATOM 1755 C C . ASN A 1 224 ? 27.207 16.016 -22.857 1.00 68.81 224 ASN A C 1
ATOM 1757 O O . ASN A 1 224 ? 27.007 16.968 -23.609 1.00 68.81 224 ASN A O 1
ATOM 1761 N N . ASN A 1 225 ? 27.377 14.777 -23.329 1.00 60.53 225 ASN A N 1
ATOM 1762 C CA . ASN A 1 225 ? 27.345 14.472 -24.763 1.00 60.53 225 ASN A CA 1
ATOM 1763 C C . ASN A 1 225 ? 25.966 14.741 -25.393 1.00 60.53 225 ASN A C 1
ATOM 1765 O O . ASN A 1 225 ? 25.898 15.244 -26.511 1.00 60.53 225 ASN A O 1
ATOM 1769 N N . ALA A 1 226 ? 24.869 14.484 -24.670 1.00 59.66 226 ALA A N 1
ATOM 1770 C CA . ALA A 1 226 ? 23.516 14.775 -25.151 1.00 59.66 226 ALA A CA 1
ATOM 1771 C C . ALA A 1 226 ? 23.242 16.287 -25.318 1.00 59.66 226 ALA A C 1
ATOM 1773 O O . ALA A 1 226 ? 22.520 16.681 -26.237 1.00 59.66 226 ALA A O 1
ATOM 1774 N N . GLN A 1 227 ? 23.841 17.138 -24.476 1.00 56.88 227 GLN A N 1
ATOM 1775 C CA . GLN A 1 227 ? 23.718 18.600 -24.563 1.00 56.88 227 GLN A CA 1
ATOM 1776 C C . GLN A 1 227 ? 24.522 19.190 -25.738 1.00 56.88 227 GLN A C 1
ATOM 1778 O O . GLN A 1 227 ? 24.015 20.055 -26.451 1.00 56.88 227 GLN A O 1
ATOM 1783 N N . LEU A 1 228 ? 25.719 18.661 -26.021 1.00 52.94 228 LEU A N 1
ATOM 1784 C CA . LEU A 1 228 ? 26.543 19.050 -27.181 1.00 52.94 228 LEU A CA 1
ATOM 1785 C C . LEU A 1 228 ? 25.880 18.730 -28.535 1.00 52.94 228 LEU A C 1
ATOM 1787 O O . LEU A 1 228 ? 26.078 19.449 -29.515 1.00 52.94 228 LEU A O 1
ATOM 1791 N N . SER A 1 229 ? 25.046 17.690 -28.597 1.00 53.88 229 SER A N 1
ATOM 1792 C CA . SER A 1 229 ? 24.254 17.355 -29.790 1.00 53.88 229 SER A CA 1
ATOM 1793 C C . SER A 1 229 ? 22.984 18.201 -29.985 1.00 53.88 229 SER A C 1
ATOM 1795 O O . SER A 1 229 ? 22.405 18.158 -31.067 1.00 53.88 229 SER A O 1
ATOM 1797 N N . GLN A 1 230 ? 22.548 18.974 -28.981 1.00 53.22 230 GLN A N 1
ATOM 1798 C CA . GLN A 1 230 ? 21.398 19.891 -29.096 1.00 53.22 230 GLN A CA 1
ATOM 1799 C C . GLN A 1 230 ? 21.796 21.335 -29.438 1.00 53.22 230 GLN A C 1
ATOM 1801 O O . GLN A 1 230 ? 20.951 22.078 -29.916 1.00 53.22 230 GLN A O 1
ATOM 1806 N N . GLN A 1 231 ? 23.060 21.727 -29.244 1.00 49.06 231 GLN A N 1
ATOM 1807 C CA . GLN A 1 231 ? 23.580 23.041 -29.666 1.00 49.06 231 GLN A CA 1
ATOM 1808 C C . GLN A 1 231 ? 24.060 23.087 -31.127 1.00 49.06 231 GLN A C 1
ATOM 1810 O O . GLN A 1 231 ? 24.331 24.167 -31.637 1.00 49.06 231 GLN A O 1
ATOM 1815 N N . ASN A 1 232 ? 24.170 21.935 -31.798 1.00 49.75 232 ASN A N 1
ATOM 1816 C CA . ASN A 1 232 ? 24.589 21.825 -33.204 1.00 49.75 232 ASN A CA 1
ATOM 1817 C C . ASN A 1 232 ? 23.414 21.545 -34.169 1.00 49.75 232 ASN A C 1
ATOM 1819 O O . ASN A 1 232 ? 23.612 20.981 -35.246 1.00 49.75 232 ASN A O 1
ATOM 1823 N N . LYS A 1 233 ? 22.191 21.913 -33.778 1.00 42.84 233 LYS A N 1
ATOM 1824 C CA . LYS A 1 233 ? 21.008 22.010 -34.644 1.00 42.84 233 LYS A CA 1
ATOM 1825 C C . LYS A 1 233 ? 20.419 23.405 -34.516 1.00 42.84 233 LYS A C 1
ATOM 1827 O O . LYS A 1 233 ? 19.853 23.864 -35.528 1.00 42.84 233 LYS A O 1
#

Sequence (233 aa):
YFIPTSILRFTTAPSSSQQQQQPKDDSFLGQCFGNANIPPGVSRQFELSSSTAPRFFLSCVLAGNVAKFNVSLPGLKFQVMNNESIFIASKTIFTFNYKDGSTATINGLVKLLMNREFRIEWIDIHCLSYQGSISFDTLENHTKKLSTNKNFKSSELLNSIYDSSDSIKNQVNSGLNENSMKVMQIGDTMSHLRSLMAFTMVNNINSPLKAMDLFMTLCNNQRNNAQLSQQNK